Protein AF-A0A928U682-F1 (afdb_monomer)

Mean predicted aligned error: 16.65 Å

Radius of gyration: 29.76 Å; Cα contacts (8 Å, |Δi|>4): 84; chains: 1; bounding box: 73×65×75 Å

Nearest PDB structures (foldseek):
  8g5y-assembly1_LE  TM=1.666E-01  e=4.862E+00  Homo sapiens

Sequence (203 aa):
MINAIFWSTLATTTLLRQGYRPERTILFGLGHDEETGGTHGAKVMGELLKERGVRLAGIVDEGGGISDGLAAGVRGAVGLIGASEKGYLTVEFTVRGQPGHSSTPPPQTAIGILARALSRLESRPMSTRMRRLRPLYHGIGRAAQTVSTSSPSVMIFFASPHSSWIKVSGGWSTALTSASPWRAWPLWLRFMPNSCKCGAQKK

Secondary structure (DSSP, 8-state):
-HHHHHHHHHHHHHHHHTT---SS-------S-GGGTSTTTHHHHHHHHHHTT---S----PPPPEEES-STT--SEEE---S------------------TTS--SS-HHHHHHHHHHHHHTSPPPP-GGGTHHHHHHHHHHS------STT-------S--------S---------------------------------

Foldseek 3Di:
DVVVVVVVVVVVVVCVVVVHDDPDDDDDFDADQVVVPQVPGPVVVVVVCVVVVHDDPDDDDDFDDFDAPPAAQAHDTDTGGDPDDDDDDDDDDDFDDDDDDPVDDDPDDSVNVVVVVVVVDVVDDDDDDCVVVVVVCVVSVVRRDPPPCPDPDDDDDDDDPDDDDDDDDDDDDDDDDDDDDDDDDDDDDDDDDDDDDDDDDDD

Solvent-accessible surface area (backbone atoms only — not comparable to full-atom values): 14433 Å² total; per-residue (Å²): 108,76,65,53,57,52,52,53,53,50,51,50,54,51,41,50,75,72,66,58,75,75,96,61,92,82,83,89,86,88,54,89,35,58,99,80,70,15,73,81,21,55,48,47,53,52,52,51,37,52,77,70,67,59,81,76,98,74,83,85,73,82,63,49,62,74,37,65,67,79,47,86,54,35,82,59,78,41,72,41,78,63,90,72,80,85,86,82,84,90,82,88,88,86,71,86,60,84,89,75,55,85,92,63,67,66,100,72,46,38,66,58,53,52,52,52,54,52,53,54,50,67,77,52,70,81,83,85,74,60,76,82,48,46,64,57,55,54,49,48,64,68,53,21,50,80,77,76,70,88,59,94,84,76,86,85,81,83,84,71,98,83,72,88,85,80,89,76,89,80,83,94,77,84,80,90,75,89,80,86,88,84,90,84,89,88,84,91,87,88,83,88,84,86,87,85,82,91,83,87,81,88,131

Structure (mmCIF, N/CA/C/O backbone):
data_AF-A0A928U682-F1
#
_entry.id   AF-A0A928U682-F1
#
loop_
_atom_site.group_PDB
_atom_site.id
_atom_site.type_symbol
_atom_site.label_atom_id
_atom_site.label_alt_id
_atom_site.label_comp_id
_atom_site.label_asym_id
_atom_site.label_entity_id
_atom_site.label_seq_id
_atom_site.pdbx_PDB_ins_code
_atom_site.Cartn_x
_atom_site.Cartn_y
_atom_site.Cartn_z
_atom_site.occupancy
_atom_site.B_iso_or_equiv
_atom_site.auth_seq_id
_atom_site.auth_comp_id
_atom_site.auth_asym_id
_atom_site.auth_atom_id
_atom_site.pdbx_PDB_model_num
ATOM 1 N N . MET A 1 1 ? -11.781 6.420 2.069 1.00 55.69 1 MET A N 1
ATOM 2 C CA . MET A 1 1 ? -11.117 7.203 3.138 1.00 55.69 1 MET A CA 1
ATOM 3 C C . MET A 1 1 ? -11.976 8.020 4.098 1.00 55.69 1 MET A C 1
ATOM 5 O O . MET A 1 1 ? -12.085 7.614 5.250 1.00 55.69 1 MET A O 1
ATOM 9 N N . ILE A 1 2 ? -12.591 9.150 3.704 1.00 62.12 2 ILE A N 1
ATOM 10 C CA . ILE A 1 2 ? -13.261 10.078 4.659 1.00 62.12 2 ILE A CA 1
ATOM 11 C C . ILE A 1 2 ? -14.295 9.356 5.540 1.00 62.12 2 ILE A C 1
ATOM 13 O O . ILE A 1 2 ? -14.359 9.566 6.752 1.00 62.12 2 ILE A O 1
ATOM 17 N N . ASN A 1 3 ? -15.040 8.427 4.941 1.00 72.19 3 ASN A N 1
ATOM 18 C CA . ASN A 1 3 ? -16.036 7.633 5.652 1.00 72.19 3 ASN A CA 1
ATOM 19 C C . ASN A 1 3 ? -15.407 6.732 6.732 1.00 72.19 3 ASN A C 1
ATOM 21 O O . ASN A 1 3 ? -15.957 6.626 7.823 1.00 72.19 3 ASN A O 1
ATOM 25 N N . ALA A 1 4 ? -14.252 6.110 6.475 1.00 79.94 4 ALA A N 1
ATOM 26 C CA . ALA A 1 4 ? -13.613 5.193 7.423 1.00 79.94 4 ALA A CA 1
ATOM 27 C C . ALA A 1 4 ? -13.105 5.921 8.680 1.00 79.94 4 ALA A C 1
ATOM 29 O O . ALA A 1 4 ? -13.301 5.446 9.803 1.00 79.94 4 ALA A O 1
ATOM 30 N N . ILE A 1 5 ? -12.527 7.114 8.509 1.00 86.00 5 ILE A N 1
ATOM 31 C CA . ILE A 1 5 ? -12.082 7.966 9.622 1.00 86.00 5 ILE A CA 1
ATOM 32 C C . ILE A 1 5 ? -13.282 8.386 10.480 1.00 86.00 5 ILE A C 1
ATOM 34 O O . ILE A 1 5 ? -13.256 8.254 11.705 1.00 86.00 5 ILE A O 1
ATOM 38 N N . PHE A 1 6 ? -14.364 8.844 9.846 1.00 87.75 6 PHE A N 1
ATOM 39 C CA . PHE A 1 6 ? -15.569 9.254 10.563 1.00 87.75 6 PHE A CA 1
ATOM 40 C C . PHE A 1 6 ? -16.198 8.095 11.351 1.00 87.75 6 PHE A C 1
ATOM 42 O O . PHE A 1 6 ? -16.457 8.227 12.547 1.00 87.75 6 PHE A O 1
ATOM 49 N N . TRP A 1 7 ? -16.395 6.931 10.725 1.00 87.50 7 TRP A N 1
ATOM 50 C CA . TRP A 1 7 ? -17.033 5.789 11.388 1.00 87.50 7 TRP A CA 1
ATOM 51 C C . TRP A 1 7 ? -16.191 5.213 12.527 1.00 87.50 7 TRP A C 1
ATOM 53 O O . TRP A 1 7 ? -16.741 4.880 13.578 1.00 87.50 7 TRP A O 1
ATOM 63 N N . SER A 1 8 ? -14.870 5.124 12.360 1.00 89.06 8 SER A N 1
ATOM 64 C CA . SER A 1 8 ? -13.978 4.612 13.408 1.00 89.06 8 SER A CA 1
ATOM 65 C C . SER A 1 8 ? -13.928 5.539 14.627 1.00 89.06 8 SER A C 1
ATOM 67 O O . SER A 1 8 ? -14.089 5.078 15.758 1.00 89.06 8 SER A O 1
ATOM 69 N N . THR A 1 9 ? -13.807 6.852 14.417 1.00 91.00 9 THR A N 1
ATOM 70 C CA . THR A 1 9 ? -13.819 7.839 15.510 1.00 91.00 9 THR A CA 1
ATOM 71 C C . THR A 1 9 ? -15.178 7.918 16.210 1.00 91.00 9 THR A C 1
ATOM 73 O O . THR A 1 9 ? -15.233 7.987 17.444 1.00 91.00 9 THR A O 1
ATOM 76 N N . LEU A 1 10 ? -16.284 7.827 15.462 1.00 93.75 10 LEU A N 1
ATOM 77 C CA . LEU A 1 10 ? -17.636 7.758 16.020 1.00 93.75 10 LEU A CA 1
ATOM 78 C C . LEU A 1 10 ? -17.841 6.494 16.865 1.00 93.75 10 LEU A C 1
ATOM 80 O O . LEU A 1 10 ? -18.364 6.580 17.981 1.00 93.75 10 LEU A O 1
ATOM 84 N N . ALA A 1 11 ? -17.405 5.333 16.372 1.00 92.19 11 ALA A N 1
ATOM 85 C CA . ALA A 1 11 ? -17.491 4.070 17.099 1.00 92.19 11 ALA A CA 1
ATOM 86 C C . ALA A 1 11 ? -16.701 4.133 18.413 1.00 92.19 11 ALA A C 1
ATOM 88 O O . ALA A 1 11 ? -17.238 3.813 19.474 1.00 92.19 11 ALA A O 1
ATOM 89 N N . THR A 1 12 ? -15.461 4.626 18.377 1.00 93.25 12 THR A N 1
ATOM 90 C CA . THR A 1 12 ? -14.638 4.782 19.582 1.00 93.25 12 THR A CA 1
ATOM 91 C C . THR A 1 12 ? -15.256 5.752 20.577 1.00 93.25 12 THR A C 1
ATOM 93 O O . THR A 1 12 ? -15.356 5.423 21.756 1.00 93.25 12 THR A O 1
ATOM 96 N N . THR A 1 13 ? -15.741 6.907 20.123 1.00 94.75 13 THR A N 1
ATOM 97 C CA . THR A 1 13 ? -16.405 7.883 21.001 1.00 94.75 13 THR A CA 1
ATOM 98 C C . THR A 1 13 ? -17.647 7.285 21.662 1.00 94.75 13 THR A C 1
ATOM 100 O O . THR A 1 13 ? -17.891 7.504 22.848 1.00 94.75 13 THR A O 1
ATOM 103 N N . THR A 1 14 ? -18.416 6.490 20.918 1.00 97.06 14 THR A N 1
ATOM 104 C CA . THR A 1 14 ? -19.611 5.805 21.426 1.00 97.06 14 THR A CA 1
ATOM 105 C C . THR A 1 14 ? -19.252 4.777 22.497 1.00 97.06 14 THR A C 1
ATOM 107 O O . THR A 1 14 ? -19.839 4.795 23.577 1.00 97.06 14 THR A O 1
ATOM 110 N N . LEU A 1 15 ? -18.246 3.935 22.249 1.00 96.38 15 LEU A N 1
ATOM 111 C CA . LEU A 1 15 ? -17.773 2.937 23.213 1.00 96.38 15 LEU A CA 1
ATOM 112 C C . LEU A 1 15 ? -17.219 3.586 24.488 1.00 96.38 15 LEU A C 1
ATOM 114 O O . LEU A 1 15 ? -17.544 3.155 25.593 1.00 96.38 15 LEU A O 1
ATOM 118 N N . LEU A 1 16 ? -16.443 4.664 24.354 1.00 94.81 16 LEU A N 1
ATOM 119 C CA . LEU A 1 16 ? -15.924 5.409 25.504 1.00 94.81 16 LEU A CA 1
ATOM 120 C C . LEU A 1 16 ? -17.054 6.022 26.343 1.00 94.81 16 LEU A C 1
ATOM 122 O O . LEU A 1 16 ? -17.011 5.942 27.569 1.00 94.81 16 LEU A O 1
ATOM 126 N N . ARG A 1 17 ? -18.101 6.570 25.707 1.00 96.88 17 ARG A N 1
ATOM 127 C CA . ARG A 1 17 ? -19.301 7.072 26.406 1.00 96.88 17 ARG A CA 1
ATOM 128 C C . ARG A 1 17 ? -20.074 5.972 27.134 1.00 96.88 17 ARG A C 1
ATOM 130 O O . ARG A 1 17 ? -20.689 6.248 28.155 1.00 96.88 17 ARG A O 1
ATOM 137 N N . GLN A 1 18 ? -20.022 4.740 26.636 1.00 97.56 18 GLN A N 1
ATOM 138 C CA . GLN A 1 18 ? -20.609 3.562 27.283 1.00 97.56 18 GLN A CA 1
ATOM 139 C C . GLN A 1 18 ? -19.724 2.987 28.405 1.00 97.56 18 GLN A C 1
ATOM 141 O O . GLN A 1 18 ? -20.070 1.969 28.999 1.00 97.56 18 GLN A O 1
ATOM 146 N N . GLY A 1 19 ? -18.582 3.614 28.708 1.00 96.75 19 GLY A N 1
ATOM 147 C CA . GLY A 1 19 ? -17.658 3.158 29.747 1.00 96.75 19 GLY A CA 1
ATOM 148 C C . GLY A 1 19 ? -16.800 1.958 29.339 1.00 96.75 19 GLY A C 1
ATOM 149 O O . GLY A 1 19 ? -16.153 1.355 30.196 1.00 96.75 19 GLY A O 1
ATOM 150 N N . TYR A 1 20 ? -16.767 1.608 28.050 1.00 97.06 20 TYR A N 1
ATOM 151 C CA . TYR A 1 20 ? -15.935 0.518 27.554 1.00 97.06 20 TYR A CA 1
ATOM 152 C C . TYR A 1 20 ? -14.448 0.834 27.753 1.00 97.06 20 TYR A C 1
ATOM 154 O O . TYR A 1 20 ? -13.969 1.910 27.387 1.00 97.06 20 TYR A O 1
ATOM 162 N N . ARG A 1 21 ? -13.704 -0.129 28.305 1.00 95.94 21 ARG A N 1
ATOM 163 C CA . ARG A 1 21 ? -12.252 -0.043 28.489 1.00 95.94 21 ARG A CA 1
ATOM 164 C C . ARG A 1 21 ? -11.571 -1.117 27.646 1.00 95.94 21 ARG A C 1
ATOM 166 O O . ARG A 1 21 ? -11.714 -2.296 27.966 1.00 95.94 21 ARG A O 1
ATOM 173 N N . PRO A 1 22 ? -10.850 -0.745 26.576 1.00 93.00 22 PRO A N 1
ATOM 174 C CA . PRO A 1 22 ? -10.180 -1.725 25.741 1.00 93.00 22 PRO A CA 1
ATOM 175 C C . PRO A 1 22 ? -9.017 -2.369 26.503 1.00 93.00 22 PRO A C 1
ATOM 177 O O . PRO A 1 22 ? -8.244 -1.690 27.176 1.00 93.00 22 PRO A O 1
ATOM 180 N N . GLU A 1 23 ? -8.862 -3.684 26.354 1.00 94.62 23 GLU A N 1
ATOM 181 C CA . GLU A 1 23 ? -7.745 -4.436 26.949 1.00 94.62 23 GLU A CA 1
ATOM 182 C C . GLU A 1 23 ? -6.385 -4.070 26.336 1.00 94.62 23 GLU A C 1
ATOM 184 O O . GLU A 1 23 ? -5.337 -4.288 26.942 1.00 94.62 23 GLU A O 1
ATOM 189 N N . ARG A 1 24 ? -6.390 -3.548 25.105 1.00 92.56 24 ARG A N 1
ATOM 190 C CA . ARG A 1 24 ? -5.195 -3.143 24.359 1.00 92.56 24 ARG A CA 1
ATOM 191 C C . ARG A 1 24 ? -5.297 -1.682 23.961 1.00 92.56 24 ARG A C 1
ATOM 193 O O . ARG A 1 24 ? -6.380 -1.176 23.681 1.00 92.56 24 ARG A O 1
ATOM 200 N N . THR A 1 25 ? -4.149 -1.024 23.865 1.00 93.56 25 THR A N 1
ATOM 201 C CA . THR A 1 25 ? -4.061 0.325 23.308 1.00 93.56 25 THR A CA 1
ATOM 202 C C . THR A 1 25 ? -4.502 0.324 21.846 1.00 93.56 25 THR A C 1
ATOM 204 O O . THR A 1 25 ? -4.014 -0.474 21.045 1.00 93.56 25 THR A O 1
ATOM 207 N N . ILE A 1 26 ? -5.403 1.241 21.503 1.00 92.56 26 ILE A N 1
ATOM 208 C CA . ILE A 1 26 ? -5.826 1.506 20.127 1.00 92.56 26 ILE A CA 1
ATOM 209 C C . ILE A 1 26 ? -5.069 2.746 19.652 1.00 92.56 26 ILE A C 1
ATOM 211 O O . ILE A 1 26 ? -5.110 3.783 20.312 1.00 92.56 26 ILE A O 1
ATOM 215 N N . LEU A 1 27 ? -4.363 2.630 18.528 1.00 93.69 27 LEU A N 1
ATOM 216 C CA . LEU A 1 27 ? -3.647 3.737 17.899 1.00 93.69 27 LEU A CA 1
ATOM 217 C C . LEU A 1 27 ? -4.388 4.155 16.631 1.00 93.69 27 LEU A C 1
ATOM 219 O O . LEU A 1 27 ? -4.694 3.311 15.793 1.00 93.69 27 LEU A O 1
ATOM 223 N N . PHE A 1 28 ? -4.641 5.454 16.490 1.00 92.94 28 PHE A N 1
ATOM 224 C CA . PHE A 1 28 ? -5.186 6.042 15.269 1.00 92.94 28 PHE A CA 1
ATOM 225 C C . PHE A 1 28 ? -4.049 6.648 14.450 1.00 92.94 28 PHE A C 1
ATOM 227 O O . PHE A 1 28 ? -3.363 7.552 14.925 1.00 92.94 28 PHE A O 1
ATOM 234 N N . GLY A 1 29 ? -3.850 6.145 13.231 1.00 91.94 29 GLY A N 1
ATOM 235 C CA . GLY A 1 29 ? -2.947 6.731 12.243 1.00 91.94 29 GLY A CA 1
ATOM 236 C C . GLY A 1 29 ? -3.758 7.449 11.173 1.00 91.94 29 GLY A C 1
ATOM 237 O O . GLY A 1 29 ? -4.560 6.815 10.496 1.00 91.94 29 GLY A O 1
ATOM 238 N N . LEU A 1 30 ? -3.574 8.762 11.035 1.00 90.94 30 LEU A N 1
ATOM 239 C CA . LEU A 1 30 ? -4.305 9.590 10.075 1.00 90.94 30 LEU A CA 1
ATOM 240 C C . LEU A 1 30 ? -3.303 10.196 9.086 1.00 90.94 30 LEU A C 1
ATOM 242 O O . LEU A 1 30 ? -2.566 11.119 9.429 1.00 90.94 30 LEU A O 1
ATOM 246 N N . GLY A 1 31 ? -3.246 9.630 7.880 1.00 90.69 31 GLY A N 1
ATOM 247 C CA . GLY A 1 31 ? -2.430 10.133 6.773 1.00 90.69 31 GLY A CA 1
ATOM 248 C C . GLY A 1 31 ? -3.225 11.084 5.879 1.00 90.69 31 GLY A C 1
ATOM 249 O O . GLY A 1 31 ? -4.445 10.981 5.800 1.00 90.69 31 GLY A O 1
ATOM 250 N N . HIS A 1 32 ? -2.537 12.007 5.206 1.00 90.88 32 HIS A N 1
ATOM 251 C CA . HIS A 1 32 ? -3.167 12.992 4.315 1.00 90.88 32 HIS A CA 1
ATOM 252 C C . HIS A 1 32 ? -3.003 12.661 2.823 1.00 90.88 32 HIS A C 1
ATOM 254 O O . HIS A 1 32 ? -3.593 13.334 1.985 1.00 90.88 32 HIS A O 1
ATOM 260 N N . ASP A 1 33 ? -2.182 11.667 2.485 1.00 92.75 33 ASP A N 1
ATOM 261 C CA . ASP A 1 33 ? -1.661 11.449 1.135 1.00 92.75 33 ASP A CA 1
ATOM 262 C C . ASP A 1 33 ? -1.861 10.014 0.618 1.00 92.75 33 ASP A C 1
ATOM 264 O O . ASP A 1 33 ? -1.186 9.609 -0.330 1.00 92.75 33 ASP A O 1
ATOM 268 N N . GLU A 1 34 ? -2.775 9.240 1.215 1.00 88.75 34 GLU A N 1
ATOM 269 C CA . GLU A 1 34 ? -3.067 7.858 0.797 1.00 88.75 34 GLU A CA 1
ATOM 270 C C . GLU A 1 34 ? -3.472 7.794 -0.687 1.00 88.75 34 GLU A C 1
ATOM 272 O O . GLU A 1 34 ? -2.859 7.017 -1.419 1.00 88.75 34 GLU A O 1
ATOM 277 N N . GLU A 1 35 ? -4.318 8.721 -1.170 1.00 85.88 35 GLU A N 1
ATOM 278 C CA . GLU A 1 35 ? -4.757 8.767 -2.583 1.00 85.88 35 GLU A CA 1
ATOM 279 C C . GLU A 1 35 ? -3.587 9.000 -3.565 1.00 85.88 35 GLU A C 1
ATOM 281 O O . GLU A 1 35 ? -3.706 8.808 -4.775 1.00 85.88 35 GLU A O 1
ATOM 286 N N . THR A 1 36 ? -2.433 9.443 -3.052 1.00 87.75 36 THR A N 1
ATOM 287 C CA . THR A 1 36 ? -1.198 9.682 -3.817 1.00 87.75 36 THR A CA 1
ATOM 288 C C . THR A 1 36 ? -0.085 8.678 -3.496 1.00 87.75 36 THR A C 1
ATOM 290 O O . THR A 1 36 ? 1.041 8.819 -3.975 1.00 87.75 36 THR A O 1
ATOM 293 N N . GLY A 1 37 ? -0.390 7.644 -2.708 1.00 86.62 37 GLY A N 1
ATOM 294 C CA . GLY A 1 37 ? 0.504 6.531 -2.390 1.00 86.62 37 GLY A CA 1
ATOM 295 C C . GLY A 1 37 ? 1.060 6.506 -0.963 1.00 86.62 37 GLY A C 1
ATOM 296 O O . GLY A 1 37 ? 1.844 5.611 -0.651 1.00 86.62 37 GLY A O 1
ATOM 297 N N . GLY A 1 38 ? 0.693 7.450 -0.090 1.00 90.75 38 GLY A N 1
ATOM 298 C CA . GLY A 1 38 ? 0.977 7.372 1.350 1.00 90.75 38 GLY A CA 1
ATOM 299 C C . GLY A 1 38 ? 2.452 7.532 1.747 1.00 90.75 38 GLY A C 1
ATOM 300 O O . GLY A 1 38 ? 2.872 7.007 2.785 1.00 90.75 38 GLY A O 1
ATOM 301 N N . THR A 1 39 ? 3.263 8.201 0.922 1.00 94.00 39 THR A N 1
ATOM 302 C CA . THR A 1 39 ? 4.718 8.337 1.119 1.00 94.00 39 THR A CA 1
ATOM 303 C C . THR A 1 39 ? 5.101 9.254 2.282 1.00 94.00 39 THR A C 1
ATOM 305 O O . THR A 1 39 ? 6.129 9.016 2.916 1.00 94.00 39 THR A O 1
ATOM 308 N N . HIS A 1 40 ? 4.277 10.249 2.596 1.00 94.31 40 HIS A N 1
ATOM 309 C CA . HIS A 1 40 ? 4.461 11.219 3.676 1.00 94.31 40 HIS A CA 1
ATOM 310 C C . HIS A 1 40 ? 3.540 10.954 4.876 1.00 94.31 40 HIS A C 1
ATOM 312 O O . HIS A 1 40 ? 3.807 11.443 5.971 1.00 94.31 40 HIS A O 1
ATOM 318 N N . GLY A 1 41 ? 2.468 10.181 4.698 1.00 93.69 41 GLY A N 1
ATOM 319 C CA . GLY A 1 41 ? 1.563 9.747 5.759 1.00 93.69 41 GLY A CA 1
ATOM 320 C C . GLY A 1 41 ? 1.917 8.359 6.284 1.00 93.69 41 GLY A C 1
ATOM 321 O O . GLY A 1 41 ? 2.699 8.213 7.226 1.00 93.69 41 GLY A O 1
ATOM 322 N N . ALA A 1 42 ? 1.312 7.325 5.694 1.00 92.69 42 ALA A N 1
ATOM 323 C CA . ALA A 1 42 ? 1.388 5.944 6.179 1.00 92.69 42 ALA A CA 1
ATOM 324 C C . ALA A 1 42 ? 2.828 5.426 6.321 1.00 92.69 42 ALA A C 1
ATOM 326 O O . ALA A 1 42 ? 3.166 4.807 7.334 1.00 92.69 42 ALA A O 1
ATOM 327 N N . LYS A 1 43 ? 3.698 5.725 5.349 1.00 94.81 43 LYS A N 1
ATOM 328 C CA . LYS A 1 43 ? 5.106 5.313 5.376 1.00 94.81 43 LYS A CA 1
ATOM 329 C C . LYS A 1 43 ? 5.858 5.905 6.571 1.00 94.81 43 LYS A C 1
ATOM 331 O O . LYS A 1 43 ? 6.474 5.154 7.325 1.00 94.81 43 LYS A O 1
ATOM 336 N N . VAL A 1 44 ? 5.758 7.220 6.773 1.00 96.56 44 VAL A N 1
ATOM 337 C CA . VAL A 1 44 ? 6.433 7.933 7.872 1.00 96.56 44 VAL A CA 1
ATOM 338 C C . VAL A 1 44 ? 5.927 7.441 9.229 1.00 96.56 44 VAL A C 1
ATOM 340 O O . VAL A 1 44 ? 6.714 7.213 10.145 1.00 96.56 44 VAL A O 1
ATOM 343 N N . MET A 1 45 ? 4.618 7.196 9.360 1.00 95.69 45 MET A N 1
ATOM 344 C CA . MET A 1 45 ? 4.048 6.605 10.575 1.00 95.69 45 MET A CA 1
ATOM 345 C C . MET A 1 45 ? 4.611 5.204 10.851 1.00 95.69 45 MET A C 1
ATOM 347 O O . MET A 1 45 ? 4.963 4.897 11.990 1.00 95.69 45 MET A O 1
ATOM 351 N N . GLY A 1 46 ? 4.733 4.361 9.823 1.00 95.25 46 GLY A N 1
ATOM 352 C CA . GLY A 1 46 ? 5.331 3.032 9.946 1.00 95.25 46 GLY A CA 1
ATOM 353 C C . GLY A 1 46 ? 6.801 3.075 10.376 1.00 95.25 46 GLY A C 1
ATOM 354 O O . GLY A 1 46 ? 7.206 2.312 11.256 1.00 95.25 46 GLY A O 1
ATOM 355 N N . GLU A 1 47 ? 7.585 3.987 9.800 1.00 96.94 47 GLU A N 1
ATOM 356 C CA . GLU A 1 47 ? 8.986 4.226 10.171 1.00 96.94 47 GLU A CA 1
ATOM 357 C C . GLU A 1 47 ? 9.100 4.677 11.633 1.00 96.94 47 GLU A C 1
ATOM 359 O O . GLU A 1 47 ? 9.825 4.054 12.410 1.00 96.94 47 GLU A O 1
ATOM 364 N N . LEU A 1 48 ? 8.287 5.647 12.053 1.00 96.75 48 LEU A N 1
ATOM 365 C CA . LEU A 1 48 ? 8.254 6.138 13.431 1.00 96.75 48 LEU A CA 1
ATOM 366 C C . LEU A 1 48 ? 7.881 5.046 14.445 1.00 96.75 48 LEU A C 1
ATOM 368 O O . LEU A 1 48 ? 8.491 4.936 15.510 1.00 96.75 48 LEU A O 1
ATOM 372 N N . LEU A 1 49 ? 6.866 4.228 14.148 1.00 96.62 49 LEU A N 1
ATOM 373 C CA . LEU A 1 49 ? 6.465 3.123 15.025 1.00 96.62 49 LEU A CA 1
ATOM 374 C C . LEU A 1 49 ? 7.578 2.079 15.150 1.00 96.62 49 LEU A C 1
ATOM 376 O O . LEU A 1 49 ? 7.807 1.555 16.243 1.00 96.62 49 LEU A O 1
ATOM 380 N N . LYS A 1 50 ? 8.296 1.815 14.054 1.00 96.62 50 LYS A N 1
ATOM 381 C CA . LYS A 1 50 ? 9.451 0.917 14.035 1.00 96.62 50 LYS A CA 1
ATOM 382 C C . LYS A 1 50 ? 10.607 1.468 14.868 1.00 96.62 50 LYS A C 1
ATOM 384 O O . LYS A 1 50 ? 11.160 0.723 15.672 1.00 96.62 50 LYS A O 1
ATOM 389 N N . GLU A 1 51 ? 10.944 2.745 14.715 1.00 98.00 51 GLU A N 1
ATOM 390 C CA . GLU A 1 51 ? 11.981 3.425 15.507 1.00 98.00 51 GLU A CA 1
ATOM 391 C C . GLU A 1 51 ? 11.673 3.386 17.004 1.00 98.00 51 GLU A C 1
ATOM 393 O O . GLU A 1 51 ? 12.553 3.127 17.821 1.00 98.00 51 GLU A O 1
ATOM 398 N N . ARG A 1 52 ? 10.401 3.562 17.370 1.00 97.31 52 ARG A N 1
ATOM 399 C CA . ARG A 1 52 ? 9.928 3.483 18.760 1.00 97.31 52 ARG A CA 1
ATOM 400 C C . ARG A 1 52 ? 9.809 2.052 19.295 1.00 97.31 52 ARG A C 1
ATOM 402 O O . ARG A 1 52 ? 9.419 1.873 20.446 1.00 97.31 52 ARG A O 1
ATOM 409 N N . GLY A 1 53 ? 10.088 1.032 18.482 1.00 96.88 53 GLY A N 1
ATOM 410 C CA . GLY A 1 53 ? 9.957 -0.373 18.873 1.00 96.88 53 GLY A CA 1
ATOM 411 C C . GLY A 1 53 ? 8.517 -0.810 19.165 1.00 96.88 53 GLY A C 1
ATOM 412 O O . GLY A 1 53 ? 8.303 -1.796 19.874 1.00 96.88 53 GLY A O 1
ATOM 413 N N . VAL A 1 54 ? 7.516 -0.095 18.641 1.00 96.44 54 VAL A N 1
ATOM 414 C CA . VAL A 1 54 ? 6.101 -0.416 18.854 1.00 96.44 54 VAL A CA 1
ATOM 415 C C . VAL A 1 54 ? 5.733 -1.651 18.036 1.00 96.44 54 VAL A C 1
ATOM 417 O O . VAL A 1 54 ? 5.925 -1.692 16.821 1.00 96.44 54 VAL A O 1
ATOM 420 N N . ARG A 1 55 ? 5.159 -2.664 18.692 1.00 94.81 55 ARG A N 1
ATOM 421 C CA . ARG A 1 55 ? 4.628 -3.859 18.021 1.00 94.81 55 ARG A CA 1
ATOM 422 C C . ARG A 1 55 ? 3.110 -3.828 17.990 1.00 94.81 55 ARG A C 1
ATOM 424 O O . ARG A 1 55 ? 2.464 -3.901 19.032 1.00 94.81 55 ARG A O 1
ATOM 431 N N . LEU A 1 56 ? 2.554 -3.757 16.786 1.00 93.88 56 LEU A N 1
ATOM 432 C CA . LEU A 1 56 ? 1.114 -3.816 16.562 1.00 93.88 56 LEU A CA 1
ATOM 433 C C . LEU A 1 56 ? 0.643 -5.273 16.508 1.00 93.88 56 LEU A C 1
ATOM 435 O O . LEU A 1 56 ? 1.297 -6.121 15.905 1.00 93.88 56 LEU A O 1
ATOM 439 N N . ALA A 1 57 ? -0.512 -5.555 17.114 1.00 94.12 57 ALA A N 1
ATOM 440 C CA . ALA A 1 57 ? -1.173 -6.858 16.989 1.00 94.12 57 ALA A CA 1
ATOM 441 C C . ALA A 1 57 ? -1.846 -7.041 15.616 1.00 94.12 57 ALA A C 1
ATOM 443 O O . ALA A 1 57 ? -2.039 -8.164 15.159 1.00 94.12 57 ALA A O 1
ATOM 444 N N . GLY A 1 58 ? -2.198 -5.934 14.966 1.00 91.06 58 GLY A N 1
ATOM 445 C CA . GLY A 1 58 ? -2.822 -5.893 13.654 1.00 91.06 58 GLY A CA 1
ATOM 446 C C . GLY A 1 58 ? -3.068 -4.452 13.223 1.00 91.06 58 GLY A C 1
ATOM 447 O O . GLY A 1 58 ? -2.895 -3.524 14.014 1.00 91.06 58 GLY A O 1
ATOM 448 N N . ILE A 1 59 ? -3.471 -4.294 11.967 1.00 90.56 59 ILE A N 1
ATOM 449 C CA . ILE A 1 59 ? -3.930 -3.033 11.393 1.00 90.56 59 ILE A CA 1
ATOM 450 C C . ILE A 1 59 ? -5.349 -3.243 10.874 1.00 90.56 59 ILE A C 1
ATOM 452 O O . ILE A 1 59 ? -5.661 -4.299 10.319 1.00 90.56 59 ILE A O 1
ATOM 456 N N . VAL A 1 60 ? -6.204 -2.257 11.108 1.00 89.00 60 VAL A N 1
ATOM 457 C CA . VAL A 1 60 ? -7.517 -2.161 10.480 1.00 89.00 60 VAL A CA 1
ATOM 458 C C . VAL A 1 60 ? -7.456 -0.907 9.637 1.00 89.00 60 VAL A C 1
ATOM 460 O O . VAL A 1 60 ? -7.287 0.182 10.181 1.00 89.00 60 VAL A O 1
ATOM 463 N N . ASP A 1 61 ? -7.521 -1.102 8.331 1.00 85.75 61 ASP A N 1
ATOM 464 C CA . ASP A 1 61 ? -7.529 -0.026 7.351 1.00 85.75 61 ASP A CA 1
ATOM 465 C C . ASP A 1 61 ? -8.902 0.023 6.668 1.00 85.75 61 ASP A C 1
ATOM 467 O O . ASP A 1 61 ? -9.885 -0.521 7.190 1.00 85.75 61 ASP A O 1
ATOM 471 N N . GLU A 1 62 ? -8.990 0.671 5.514 1.00 76.75 62 GLU A N 1
ATOM 472 C CA . GLU A 1 62 ? -10.202 0.719 4.718 1.00 76.75 62 GLU A CA 1
ATOM 473 C C . GLU A 1 62 ? -10.802 -0.675 4.484 1.00 76.75 62 GLU A C 1
ATOM 475 O O . GLU A 1 62 ? -10.151 -1.646 4.094 1.00 76.75 62 GLU A O 1
ATOM 480 N N . GLY A 1 63 ? -12.102 -0.765 4.752 1.00 72.19 63 GLY A N 1
ATOM 481 C CA . GLY A 1 63 ? -12.919 -1.907 4.380 1.00 72.19 63 GLY A CA 1
ATOM 482 C C . GLY A 1 63 ? -13.602 -1.671 3.039 1.00 72.19 63 GLY A C 1
ATOM 483 O O . GLY A 1 63 ? -13.639 -0.561 2.511 1.00 72.19 63 GLY A O 1
ATOM 484 N N . GLY A 1 64 ? -14.224 -2.720 2.512 1.00 73.50 64 GLY A N 1
ATOM 485 C CA . GLY A 1 64 ? -15.224 -2.526 1.478 1.00 73.50 64 GLY A CA 1
ATOM 486 C C . GLY A 1 64 ? -16.526 -1.983 2.074 1.00 73.50 64 GLY A C 1
ATOM 487 O O . GLY A 1 64 ? -16.764 -2.024 3.283 1.00 73.50 64 GLY A O 1
ATOM 488 N N . GLY A 1 65 ? -17.383 -1.456 1.204 1.00 79.75 65 GLY A N 1
ATOM 489 C CA . GLY A 1 65 ? -18.693 -0.957 1.604 1.00 79.75 65 GLY A CA 1
ATOM 490 C C . GLY A 1 65 ? -19.650 -2.068 2.037 1.00 79.75 65 GLY A C 1
ATOM 491 O O . GLY A 1 65 ? -19.453 -3.254 1.755 1.00 79.75 65 GLY A O 1
ATOM 492 N N . ILE A 1 66 ? -20.726 -1.647 2.698 1.00 84.50 66 ILE A N 1
ATOM 493 C CA . ILE A 1 66 ? -21.934 -2.456 2.828 1.00 84.50 66 ILE A CA 1
ATOM 494 C C . ILE A 1 66 ? -22.796 -2.154 1.605 1.00 84.50 66 ILE A C 1
ATOM 496 O O . ILE A 1 66 ? -23.079 -0.992 1.312 1.00 84.50 66 ILE A O 1
ATOM 500 N N . SER A 1 67 ? -23.185 -3.180 0.860 1.00 80.06 67 SER A N 1
ATOM 501 C CA . SER A 1 67 ? -23.994 -3.026 -0.348 1.00 80.06 67 SER A CA 1
ATOM 502 C C . SER A 1 67 ? -25.030 -4.133 -0.444 1.00 80.06 67 SER A C 1
ATOM 504 O O . SER A 1 67 ? -24.731 -5.296 -0.175 1.00 80.06 67 SER A O 1
ATOM 506 N N . ASP A 1 68 ? -26.250 -3.770 -0.827 1.00 81.62 68 ASP A N 1
ATOM 507 C CA . ASP A 1 68 ? -27.295 -4.741 -1.144 1.00 81.62 68 ASP A CA 1
ATOM 508 C C . ASP A 1 68 ? -27.133 -5.227 -2.594 1.00 81.62 68 ASP A C 1
ATOM 510 O O . ASP A 1 68 ? -26.675 -4.482 -3.461 1.00 81.62 68 ASP A O 1
ATOM 514 N N . GLY A 1 69 ? -27.456 -6.491 -2.856 1.00 71.00 69 GLY A N 1
ATOM 515 C CA . GLY A 1 69 ? -27.424 -7.071 -4.205 1.00 71.00 69 GLY A CA 1
ATOM 516 C C . GLY A 1 69 ? -26.035 -7.263 -4.834 1.00 71.00 69 GLY A C 1
ATOM 517 O O . GLY A 1 69 ? -25.945 -7.593 -6.013 1.00 71.00 69 GLY A O 1
ATOM 518 N N . LEU A 1 70 ? -24.946 -7.098 -4.077 1.00 69.50 70 LEU A N 1
ATOM 519 C CA . LEU A 1 70 ? -23.579 -7.209 -4.604 1.00 69.50 70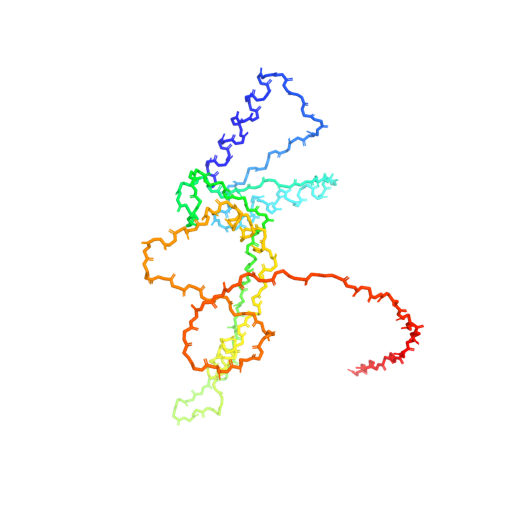 LEU A CA 1
ATOM 520 C C . LEU A 1 70 ? -23.218 -8.632 -5.080 1.00 69.50 70 LEU A C 1
ATOM 522 O O . LEU A 1 70 ? -22.378 -8.810 -5.960 1.00 69.50 70 LEU A O 1
ATOM 526 N N . ALA A 1 71 ? -23.842 -9.656 -4.494 1.00 71.12 71 ALA A N 1
ATOM 527 C CA . ALA A 1 71 ? -23.599 -11.052 -4.828 1.00 71.12 71 ALA A CA 1
ATOM 528 C C . ALA A 1 71 ? -24.898 -11.727 -5.277 1.00 71.12 71 ALA A C 1
ATOM 530 O O . ALA A 1 71 ? -25.865 -11.807 -4.519 1.00 71.12 71 ALA A O 1
ATOM 531 N N . ALA A 1 72 ? -24.904 -12.242 -6.509 1.00 70.31 72 ALA A N 1
ATOM 532 C CA . ALA A 1 72 ? -26.051 -12.948 -7.067 1.00 70.31 72 ALA A CA 1
ATOM 533 C C . ALA A 1 72 ? -26.494 -14.097 -6.143 1.00 70.31 72 ALA A C 1
ATOM 535 O O . ALA A 1 72 ? -25.688 -14.939 -5.746 1.00 70.31 72 ALA A O 1
ATOM 536 N N . GLY A 1 73 ? -27.782 -14.115 -5.797 1.00 75.31 73 GLY A N 1
ATOM 537 C CA . GLY A 1 73 ? -28.379 -15.118 -4.912 1.00 75.31 73 GLY A CA 1
ATOM 538 C C . GLY A 1 73 ? -28.252 -14.829 -3.412 1.00 75.31 73 GLY A C 1
ATOM 539 O O . GLY A 1 73 ? -28.893 -15.523 -2.623 1.00 75.31 73 GLY A O 1
ATOM 540 N N . VAL A 1 74 ? -27.482 -13.818 -2.992 1.00 81.88 74 VAL A N 1
ATOM 541 C CA . VAL A 1 74 ? -27.422 -13.377 -1.589 1.00 81.88 74 VAL A CA 1
ATOM 542 C C . VAL A 1 74 ? -28.511 -12.333 -1.352 1.00 81.88 74 VAL A C 1
ATOM 544 O O . VAL A 1 74 ? -28.571 -11.327 -2.054 1.00 81.88 74 VAL A O 1
ATOM 547 N N . ARG A 1 75 ? -29.392 -12.576 -0.375 1.00 80.25 75 ARG A N 1
ATOM 548 C CA . ARG A 1 75 ? -30.440 -11.619 0.012 1.00 80.25 75 ARG A CA 1
ATOM 549 C C . ARG A 1 75 ? -29.940 -10.707 1.129 1.00 80.25 75 ARG A C 1
ATOM 551 O O . ARG A 1 75 ? -29.456 -11.210 2.142 1.00 80.25 75 ARG A O 1
ATOM 558 N N . GLY A 1 76 ? -30.159 -9.404 0.977 1.00 83.38 76 GLY A N 1
ATOM 559 C CA . GLY A 1 76 ? -29.861 -8.393 1.985 1.00 83.38 76 GLY A CA 1
ATOM 560 C C . GLY A 1 76 ? -28.437 -7.843 1.913 1.00 83.38 76 GLY A C 1
ATOM 561 O O . GLY A 1 76 ? -27.643 -8.183 1.037 1.00 83.38 76 GLY A O 1
ATOM 562 N N . ALA A 1 77 ? -28.125 -6.975 2.876 1.00 83.75 77 ALA A N 1
ATOM 563 C CA . ALA A 1 77 ? -26.880 -6.223 2.912 1.00 83.75 77 ALA A CA 1
ATOM 564 C C . ALA A 1 77 ? -25.640 -7.124 3.052 1.00 83.75 77 ALA A C 1
ATOM 566 O O . ALA A 1 77 ? -25.526 -7.921 3.986 1.00 83.75 77 ALA A O 1
ATOM 567 N N . VAL A 1 78 ? -24.673 -6.941 2.153 1.00 84.06 78 VAL A N 1
ATOM 568 C CA . VAL A 1 78 ? -23.383 -7.637 2.150 1.00 84.06 78 VAL A CA 1
ATOM 569 C C . VAL A 1 78 ? -22.283 -6.658 2.536 1.00 84.06 78 VAL A C 1
ATOM 571 O O . VAL A 1 78 ? -22.079 -5.653 1.863 1.00 84.06 78 VAL A O 1
ATOM 574 N N . GLY A 1 79 ? -21.552 -6.966 3.609 1.00 86.06 79 GLY A N 1
ATOM 575 C CA . GLY A 1 79 ? -20.338 -6.244 3.989 1.00 86.06 79 GLY A CA 1
ATOM 576 C C . GLY A 1 79 ? -19.103 -6.861 3.338 1.00 86.06 79 GLY A C 1
ATOM 577 O O . GLY A 1 79 ? -18.802 -8.036 3.559 1.00 86.06 79 GLY A O 1
ATOM 578 N N . LEU A 1 80 ? -18.371 -6.078 2.550 1.00 81.50 80 LEU A N 1
ATOM 579 C CA . LEU A 1 80 ? -17.101 -6.506 1.972 1.00 81.50 80 LEU A CA 1
ATOM 580 C C . LEU A 1 80 ? -15.953 -6.292 2.963 1.00 81.50 80 LEU A C 1
ATOM 582 O O . LEU A 1 80 ? -15.587 -5.164 3.281 1.00 81.50 80 LEU A O 1
ATOM 586 N N . ILE A 1 81 ? -15.330 -7.382 3.405 1.00 84.75 81 ILE A N 1
ATOM 587 C CA . ILE A 1 81 ? -14.165 -7.324 4.294 1.00 84.75 81 ILE A CA 1
ATOM 588 C C . ILE A 1 81 ? -12.897 -7.574 3.476 1.00 84.75 81 ILE A C 1
ATOM 590 O O . ILE A 1 81 ? -12.656 -8.688 2.999 1.00 84.75 81 ILE A O 1
ATOM 594 N N . GLY A 1 82 ? -12.077 -6.533 3.321 1.00 83.44 82 GLY A N 1
ATOM 595 C CA . GLY A 1 82 ? -10.761 -6.621 2.698 1.00 83.44 82 GLY A CA 1
ATOM 596 C C . GLY A 1 82 ? -9.767 -7.317 3.626 1.00 83.44 82 GLY A C 1
ATOM 597 O O . GLY A 1 82 ? -9.300 -6.735 4.593 1.00 83.44 82 GLY A O 1
ATOM 598 N N . ALA A 1 83 ? -9.439 -8.580 3.349 1.00 83.44 83 ALA A N 1
ATOM 599 C CA . ALA A 1 83 ? -8.426 -9.319 4.119 1.00 83.44 83 ALA A CA 1
ATOM 600 C C . ALA A 1 83 ? -6.999 -9.154 3.562 1.00 83.44 83 ALA A C 1
ATOM 602 O O . ALA A 1 83 ? -6.023 -9.587 4.176 1.00 83.44 83 ALA A O 1
ATOM 603 N N . SER A 1 84 ? -6.882 -8.622 2.347 1.00 80.06 84 SER A N 1
ATOM 604 C CA . SER A 1 84 ? -5.616 -8.372 1.667 1.00 80.06 84 SER A CA 1
ATOM 605 C C . SER A 1 84 ? -5.833 -7.452 0.480 1.00 80.06 84 SER A C 1
ATOM 607 O O . SER A 1 84 ? -6.834 -7.598 -0.221 1.00 80.06 84 SER A O 1
ATOM 609 N N . GLU A 1 85 ? -4.838 -6.634 0.180 1.00 78.44 85 GLU A N 1
ATOM 610 C CA . GLU A 1 85 ? -4.824 -5.789 -1.007 1.00 78.44 85 GLU A CA 1
ATOM 611 C C . GLU A 1 85 ? -4.040 -6.413 -2.160 1.00 78.44 85 GLU A C 1
ATOM 613 O O . GLU A 1 85 ? -3.193 -7.303 -1.991 1.00 78.44 85 GLU A O 1
ATOM 618 N N . LYS A 1 86 ? -4.339 -5.939 -3.370 1.00 81.31 86 LYS A N 1
ATOM 619 C CA . LYS A 1 86 ? -3.587 -6.300 -4.566 1.00 81.31 86 LYS A CA 1
ATOM 620 C C . LYS A 1 86 ? -2.294 -5.488 -4.590 1.00 81.31 86 LYS A C 1
ATOM 622 O O . LYS A 1 86 ? -2.321 -4.287 -4.816 1.00 81.31 86 LYS A O 1
ATOM 627 N N . GLY A 1 87 ? -1.160 -6.168 -4.442 1.00 81.06 87 GLY A N 1
ATOM 628 C CA . GLY A 1 87 ? 0.136 -5.550 -4.712 1.00 81.06 87 GLY A CA 1
ATOM 629 C C . GLY A 1 87 ? 0.257 -5.150 -6.185 1.00 81.06 87 GLY A C 1
ATOM 630 O O . GLY A 1 87 ? -0.169 -5.895 -7.074 1.00 81.06 87 GLY A O 1
ATOM 631 N N . TYR A 1 88 ? 0.859 -3.993 -6.438 1.00 83.75 88 TYR A N 1
ATOM 632 C CA . TYR A 1 88 ? 1.227 -3.540 -7.774 1.00 83.75 88 TYR A CA 1
ATOM 633 C C . TYR A 1 88 ? 2.731 -3.266 -7.841 1.00 83.75 88 TYR A C 1
ATOM 635 O O . TYR A 1 88 ? 3.397 -3.089 -6.823 1.00 83.75 88 TYR A O 1
ATOM 643 N N . LEU A 1 89 ? 3.268 -3.286 -9.057 1.00 86.69 89 LEU A N 1
ATOM 644 C CA . LEU A 1 89 ? 4.656 -2.958 -9.341 1.00 86.69 89 LEU A CA 1
ATOM 645 C C . LEU A 1 89 ? 4.689 -2.161 -10.638 1.00 86.69 89 LEU A C 1
ATOM 647 O O . LEU A 1 89 ? 4.195 -2.633 -11.662 1.00 86.69 89 LEU A O 1
ATOM 651 N N . THR A 1 90 ? 5.307 -0.989 -10.587 1.00 89.19 90 THR A N 1
ATOM 652 C CA . THR A 1 90 ? 5.614 -0.188 -11.771 1.00 89.19 90 THR A CA 1
ATOM 653 C C . THR A 1 90 ? 7.066 -0.439 -12.154 1.00 89.19 90 THR A C 1
ATOM 655 O O . THR A 1 90 ? 7.953 -0.360 -11.306 1.00 89.19 90 THR A O 1
ATOM 658 N N . VAL A 1 91 ? 7.311 -0.773 -13.422 1.00 90.62 91 VAL A N 1
ATOM 659 C CA . VAL A 1 91 ? 8.655 -1.019 -13.962 1.00 90.62 91 VAL A CA 1
ATOM 660 C C . VAL A 1 91 ? 8.886 -0.077 -15.133 1.00 90.62 91 VAL A C 1
ATOM 662 O O . VAL A 1 91 ? 8.061 -0.008 -16.041 1.00 90.62 91 VAL A O 1
ATOM 665 N N . GLU A 1 92 ? 10.017 0.620 -15.122 1.00 94.44 92 GLU A N 1
ATOM 666 C CA . GLU A 1 92 ? 10.455 1.466 -16.228 1.00 94.44 92 GLU A CA 1
ATOM 667 C C . GLU A 1 92 ? 11.455 0.706 -17.108 1.00 94.44 92 GLU A C 1
ATOM 669 O O . GLU A 1 92 ? 12.436 0.144 -16.615 1.00 94.44 92 GLU A O 1
ATOM 674 N N . PHE A 1 93 ? 11.210 0.682 -18.420 1.00 93.25 93 PHE A N 1
ATOM 675 C CA . PHE A 1 93 ? 12.109 0.068 -19.394 1.00 93.25 93 PHE A CA 1
ATOM 676 C C . PHE A 1 93 ? 12.805 1.144 -20.219 1.00 93.25 93 PHE A C 1
ATOM 678 O O . PHE A 1 93 ? 12.166 1.840 -21.003 1.00 93.25 93 PHE A O 1
ATOM 685 N N . THR A 1 94 ? 14.130 1.204 -20.111 1.00 94.75 94 THR A N 1
ATOM 686 C CA . THR A 1 94 ? 14.958 2.121 -20.895 1.00 94.75 94 THR A CA 1
ATOM 687 C C . THR A 1 94 ? 15.927 1.331 -21.765 1.00 94.75 94 THR A C 1
ATOM 689 O O . THR A 1 94 ? 16.731 0.544 -21.266 1.00 94.75 94 THR A O 1
ATOM 692 N N . VAL A 1 95 ? 15.866 1.552 -23.081 1.00 94.75 95 VAL A N 1
ATOM 693 C CA . VAL A 1 95 ? 16.783 0.956 -24.063 1.00 94.75 95 VAL A CA 1
ATOM 694 C C . VAL A 1 95 ? 17.566 2.069 -24.741 1.00 94.75 95 VAL A C 1
ATOM 696 O O . VAL A 1 95 ? 16.985 2.989 -25.311 1.00 94.75 95 VAL A O 1
ATOM 699 N N . ARG A 1 96 ? 18.896 1.972 -24.711 1.00 91.75 96 ARG A N 1
ATOM 700 C CA . ARG A 1 96 ? 19.791 2.892 -25.419 1.00 91.75 96 ARG A CA 1
ATOM 701 C C . ARG A 1 96 ? 20.264 2.231 -26.710 1.00 91.75 96 ARG A C 1
ATOM 703 O O . ARG A 1 96 ? 20.716 1.090 -26.682 1.00 91.75 96 ARG A O 1
ATOM 710 N N . GLY A 1 97 ? 20.145 2.940 -27.827 1.00 87.81 97 GLY A N 1
ATOM 711 C CA . GLY A 1 97 ? 20.631 2.503 -29.137 1.00 87.81 97 GLY A CA 1
ATOM 712 C C . GLY A 1 97 ? 21.547 3.550 -29.757 1.00 87.81 97 GLY A C 1
ATOM 713 O O . GLY A 1 97 ? 21.539 4.705 -29.334 1.00 87.81 97 GLY A O 1
ATOM 714 N N . GLN A 1 98 ? 22.334 3.148 -30.753 1.00 85.06 98 GLN A N 1
ATOM 715 C CA . GLN A 1 98 ? 23.139 4.094 -31.521 1.00 85.06 98 GLN A CA 1
ATOM 716 C C . GLN A 1 98 ? 22.265 4.838 -32.547 1.00 85.06 98 GLN A C 1
ATOM 718 O O . GLN A 1 98 ? 21.422 4.202 -33.188 1.00 85.06 98 GLN A O 1
ATOM 723 N N . PRO A 1 99 ? 22.444 6.160 -32.714 1.00 79.44 99 PRO A N 1
ATOM 724 C CA . PRO A 1 99 ? 21.804 6.908 -33.790 1.00 79.44 99 PRO A CA 1
ATOM 725 C C . PRO A 1 99 ? 22.367 6.471 -35.151 1.00 79.44 99 PRO A C 1
ATOM 727 O O . PRO A 1 99 ? 23.542 6.132 -35.267 1.00 79.44 99 PRO A O 1
ATOM 730 N N . GLY A 1 100 ? 21.528 6.476 -36.186 1.00 80.88 100 GLY A N 1
ATOM 731 C CA . GLY A 1 100 ? 21.904 6.058 -37.537 1.00 80.88 100 GLY A CA 1
ATOM 732 C C . GLY A 1 100 ? 20.995 6.675 -38.596 1.00 80.88 100 GLY A C 1
ATOM 733 O O . GLY A 1 100 ? 19.944 7.227 -38.274 1.00 80.88 100 GLY A O 1
ATOM 734 N N . HIS A 1 101 ? 21.409 6.594 -39.860 1.00 84.19 101 HIS A N 1
ATOM 735 C CA . HIS A 1 101 ? 20.635 7.126 -40.979 1.00 84.19 101 HIS A CA 1
ATOM 736 C C . HIS A 1 101 ? 19.453 6.198 -41.297 1.00 84.19 101 HIS A C 1
ATOM 738 O O . HIS A 1 101 ? 19.643 4.996 -41.482 1.00 84.19 101 HIS A O 1
ATOM 744 N N . SER A 1 102 ? 18.233 6.735 -41.400 1.00 81.94 102 SER A N 1
ATOM 745 C CA . SER A 1 102 ? 17.015 5.925 -41.594 1.00 81.94 102 SER A CA 1
ATOM 746 C C . SER A 1 102 ? 17.014 5.101 -42.888 1.00 81.94 102 SER A C 1
ATOM 748 O O . SER A 1 102 ? 16.318 4.093 -42.962 1.00 81.94 102 SER A O 1
ATOM 750 N N . SER A 1 103 ? 17.801 5.497 -43.895 1.00 86.12 103 SER A N 1
ATOM 751 C CA . SER A 1 103 ? 17.964 4.740 -45.148 1.00 86.12 103 SER A CA 1
ATOM 752 C C . SER A 1 103 ? 18.934 3.554 -45.048 1.00 86.12 103 SER A C 1
ATOM 754 O O . SER A 1 103 ? 18.960 2.723 -45.951 1.00 86.12 103 SER A O 1
ATOM 756 N N . THR A 1 104 ? 19.718 3.450 -43.971 1.00 85.31 104 THR A N 1
ATOM 757 C CA . THR A 1 104 ? 20.640 2.335 -43.690 1.00 85.31 104 THR A CA 1
ATOM 758 C C . THR A 1 104 ? 20.456 1.876 -42.239 1.00 85.31 104 THR A C 1
ATOM 760 O O . THR A 1 104 ? 21.333 2.096 -41.396 1.00 85.31 104 THR A O 1
ATOM 763 N N . PRO A 1 105 ? 19.286 1.309 -41.900 1.00 80.25 105 PRO A N 1
ATOM 764 C CA . PRO A 1 105 ? 18.973 0.967 -40.523 1.00 80.25 105 PRO A CA 1
ATOM 765 C C . PRO A 1 105 ? 19.891 -0.154 -40.009 1.00 80.25 105 PRO A C 1
ATOM 767 O O . PRO A 1 105 ? 20.199 -1.092 -40.750 1.00 80.25 105 PRO A O 1
ATOM 770 N N . PRO A 1 106 ? 20.309 -0.107 -38.732 1.00 85.12 106 PRO A N 1
ATOM 771 C CA . PRO A 1 106 ? 21.042 -1.208 -38.128 1.00 85.12 106 PRO A CA 1
ATOM 772 C C . PRO A 1 106 ? 20.137 -2.446 -37.983 1.00 85.12 106 PRO A C 1
ATOM 774 O O . PRO A 1 106 ? 18.915 -2.308 -37.873 1.00 85.12 106 PRO A O 1
ATOM 777 N N . PRO A 1 107 ? 20.712 -3.660 -37.876 1.00 85.56 107 PRO A N 1
ATOM 778 C CA . PRO A 1 107 ? 19.939 -4.898 -37.728 1.00 85.56 107 PRO A CA 1
ATOM 779 C C . PRO A 1 107 ? 18.978 -4.909 -36.528 1.00 85.56 107 PRO A C 1
ATOM 781 O O . PRO A 1 107 ? 17.964 -5.606 -36.539 1.00 85.56 107 PRO A O 1
ATOM 784 N N . GLN A 1 108 ? 19.292 -4.156 -35.469 1.00 87.12 108 GLN A N 1
ATOM 785 C CA . GLN A 1 108 ? 18.413 -3.972 -34.319 1.00 87.12 108 GLN A CA 1
ATOM 786 C C . GLN A 1 108 ? 18.370 -2.506 -33.901 1.00 87.12 108 GLN A C 1
ATOM 788 O O . GLN A 1 108 ? 19.395 -1.894 -33.613 1.00 87.12 108 GLN A O 1
ATOM 793 N N . THR A 1 109 ? 17.159 -1.965 -33.812 1.00 91.94 109 THR A N 1
ATOM 794 C CA . THR A 1 109 ? 16.899 -0.630 -33.273 1.00 91.94 109 THR A CA 1
ATOM 795 C C . THR A 1 109 ? 16.497 -0.721 -31.802 1.00 91.94 109 THR A C 1
ATOM 797 O O . THR A 1 109 ? 15.979 -1.749 -31.353 1.00 91.94 109 THR A O 1
ATOM 800 N N . ALA A 1 110 ? 16.681 0.365 -31.045 1.00 92.50 110 ALA A N 1
ATOM 801 C CA . ALA A 1 110 ? 16.200 0.447 -29.662 1.00 92.50 110 ALA A CA 1
ATOM 802 C C . ALA A 1 110 ? 14.688 0.168 -29.570 1.00 92.50 110 ALA A C 1
ATOM 804 O O . ALA A 1 110 ? 14.249 -0.5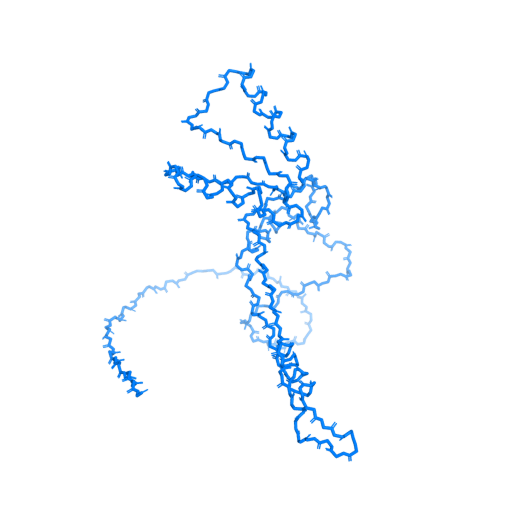84 -28.701 1.00 92.50 110 ALA A O 1
ATOM 805 N N . ILE A 1 111 ? 13.917 0.687 -30.534 1.00 92.50 111 ILE A N 1
ATOM 806 C CA . ILE A 1 111 ? 12.476 0.432 -30.671 1.00 92.50 111 ILE A CA 1
ATOM 807 C C . ILE A 1 111 ? 12.210 -1.062 -30.872 1.00 92.50 111 ILE A C 1
ATOM 809 O O . ILE A 1 111 ? 11.374 -1.631 -30.179 1.00 92.50 111 ILE A O 1
ATOM 813 N N . GLY A 1 112 ? 12.945 -1.728 -31.769 1.00 93.56 112 GLY A N 1
ATOM 814 C CA . GLY A 1 112 ? 12.776 -3.160 -32.019 1.00 93.56 112 GLY A CA 1
ATOM 815 C C . GLY A 1 112 ? 13.109 -4.026 -30.800 1.00 93.56 112 GLY A C 1
ATOM 816 O O . GLY A 1 112 ? 12.437 -5.025 -30.548 1.00 93.56 112 GLY A O 1
ATOM 817 N N . ILE A 1 113 ? 14.120 -3.647 -30.015 1.00 94.75 113 ILE A N 1
ATOM 818 C CA . ILE A 1 113 ? 14.460 -4.328 -28.758 1.00 94.75 113 ILE A CA 1
ATOM 819 C C . ILE A 1 113 ? 13.337 -4.142 -27.731 1.00 94.75 113 ILE A C 1
ATOM 821 O O . ILE A 1 113 ? 12.872 -5.132 -27.162 1.00 94.75 113 ILE A O 1
ATOM 825 N N . LEU A 1 114 ? 12.877 -2.904 -27.528 1.00 95.62 114 LEU A N 1
ATOM 826 C CA . LEU A 1 114 ? 11.813 -2.593 -26.575 1.00 95.62 114 LEU A CA 1
ATOM 827 C C . LEU A 1 114 ? 10.496 -3.283 -26.957 1.00 95.62 114 LEU A C 1
ATOM 829 O O . LEU A 1 114 ? 9.885 -3.937 -26.116 1.00 95.62 114 LEU A O 1
ATOM 833 N N . ALA A 1 115 ? 10.108 -3.239 -28.232 1.00 95.81 115 ALA A N 1
ATOM 834 C CA . ALA A 1 115 ? 8.912 -3.909 -28.738 1.00 95.81 115 ALA A CA 1
ATOM 835 C C . ALA A 1 115 ? 8.951 -5.426 -28.488 1.00 95.81 115 ALA A C 1
ATOM 837 O O . ALA A 1 115 ? 7.972 -6.009 -28.022 1.00 95.81 115 ALA A O 1
ATOM 838 N N . ARG A 1 116 ? 10.105 -6.075 -28.711 1.00 95.44 116 ARG A N 1
ATOM 839 C CA . ARG A 1 116 ? 10.278 -7.502 -28.390 1.00 95.44 116 ARG A CA 1
ATOM 840 C C . ARG A 1 116 ? 10.180 -7.779 -26.891 1.00 95.44 116 ARG A C 1
ATOM 842 O O . ARG A 1 116 ? 9.635 -8.812 -26.508 1.00 95.44 116 ARG A O 1
ATOM 849 N N . ALA A 1 117 ? 10.710 -6.900 -26.042 1.00 94.81 117 ALA A N 1
ATOM 850 C CA . ALA A 1 117 ? 10.607 -7.048 -24.592 1.00 94.81 117 ALA A CA 1
ATOM 851 C C . ALA A 1 117 ? 9.146 -6.953 -24.119 1.00 94.81 117 ALA A C 1
ATOM 853 O O . ALA A 1 117 ? 8.697 -7.819 -23.369 1.00 94.81 117 ALA A O 1
ATOM 854 N N . LEU A 1 118 ? 8.394 -5.971 -24.625 1.00 95.00 118 LEU A N 1
ATOM 855 C CA . LEU A 1 118 ? 6.973 -5.791 -24.316 1.00 95.00 118 LEU A CA 1
ATOM 856 C C . LEU A 1 118 ? 6.130 -6.977 -24.804 1.00 95.00 118 LEU A C 1
ATOM 858 O O . LEU A 1 118 ? 5.382 -7.555 -24.021 1.00 95.00 118 LEU A O 1
ATOM 862 N N . SER A 1 119 ? 6.338 -7.431 -26.043 1.00 96.50 119 SER A N 1
ATOM 863 C CA . SER A 1 119 ? 5.648 -8.609 -26.591 1.00 96.50 119 SER A CA 1
ATOM 864 C C . SER A 1 119 ? 5.912 -9.882 -25.769 1.00 96.50 119 SER A C 1
ATOM 866 O O . SER A 1 119 ? 5.015 -10.696 -25.533 1.00 96.50 119 SER A O 1
ATOM 868 N N . ARG A 1 120 ? 7.136 -10.055 -25.252 1.00 95.69 120 ARG A N 1
ATOM 869 C CA . ARG A 1 120 ? 7.477 -11.171 -24.353 1.00 95.69 120 ARG A CA 1
ATOM 870 C C . ARG A 1 120 ? 6.798 -11.086 -22.989 1.00 95.69 120 ARG A C 1
ATOM 872 O O . ARG A 1 120 ? 6.561 -12.133 -22.392 1.00 95.69 120 ARG A O 1
ATOM 879 N N . LEU A 1 121 ? 6.566 -9.879 -22.479 1.00 93.69 121 LEU A N 1
ATOM 880 C CA . LEU A 1 121 ? 5.870 -9.663 -21.213 1.00 93.69 121 LEU A CA 1
ATOM 881 C C . LEU A 1 121 ? 4.377 -9.969 -21.367 1.00 93.69 121 LEU A C 1
ATOM 883 O O . LEU A 1 121 ? 3.816 -10.704 -20.561 1.00 93.69 121 LEU A O 1
ATOM 887 N N . GLU A 1 122 ? 3.762 -9.473 -22.439 1.00 94.25 122 GLU A N 1
ATOM 888 C CA . GLU A 1 122 ? 2.346 -9.693 -22.747 1.00 94.25 122 GLU A CA 1
ATOM 889 C C . GLU A 1 122 ? 2.031 -11.173 -22.998 1.00 94.25 122 GLU A C 1
ATOM 891 O O . GLU A 1 122 ? 1.078 -11.718 -22.447 1.00 94.25 122 GLU A O 1
ATOM 896 N N . SER A 1 123 ? 2.891 -11.865 -23.751 1.00 96.75 123 SER A N 1
ATOM 897 C CA . SER A 1 123 ? 2.741 -13.302 -24.025 1.00 96.75 123 SER A CA 1
ATOM 898 C C . SER A 1 123 ? 2.993 -14.209 -22.812 1.00 96.75 123 SER A C 1
ATOM 900 O O . SER A 1 123 ? 2.809 -15.424 -22.904 1.00 96.75 123 SER A O 1
ATOM 902 N N . ARG A 1 124 ? 3.414 -13.657 -21.666 1.00 94.44 124 ARG A N 1
ATOM 903 C CA . ARG A 1 124 ? 3.694 -14.401 -20.429 1.00 94.44 124 ARG A CA 1
ATOM 904 C C . ARG A 1 124 ? 2.956 -13.791 -19.231 1.00 94.44 124 ARG A C 1
ATOM 906 O O . ARG A 1 124 ? 3.603 -13.262 -18.322 1.00 94.44 124 ARG A O 1
ATOM 913 N N . PRO A 1 125 ? 1.616 -13.893 -19.180 1.00 88.50 125 PRO A N 1
ATOM 914 C CA . PRO A 1 125 ? 0.849 -13.375 -18.057 1.00 88.50 125 PRO A CA 1
ATOM 915 C C . PRO A 1 125 ? 1.261 -14.050 -16.742 1.00 88.50 125 PRO A C 1
ATOM 917 O O . PRO A 1 125 ? 1.544 -15.250 -16.684 1.00 88.50 125 PRO A O 1
ATOM 920 N N . MET A 1 126 ? 1.278 -13.271 -15.658 1.00 86.31 126 MET A N 1
ATOM 921 C CA . MET A 1 126 ? 1.555 -13.800 -14.323 1.00 86.31 126 MET A CA 1
ATOM 922 C C . MET A 1 126 ? 0.490 -14.821 -13.907 1.00 86.31 126 MET A C 1
ATOM 924 O O . MET A 1 126 ? -0.705 -14.601 -14.090 1.00 86.31 126 MET A O 1
ATOM 928 N N . SER A 1 127 ? 0.925 -15.919 -13.283 1.00 87.19 127 SER A N 1
ATOM 929 C CA . SER A 1 127 ? 0.018 -16.963 -12.796 1.00 87.19 127 SER A CA 1
ATOM 930 C C . SER A 1 127 ? -0.988 -16.406 -11.782 1.00 87.19 127 SER A C 1
ATOM 932 O O . SER A 1 127 ? -0.614 -15.892 -10.722 1.00 87.19 127 SER A O 1
ATOM 934 N N . THR A 1 128 ? -2.280 -16.549 -12.085 1.00 85.06 128 THR A N 1
ATOM 935 C CA . THR A 1 128 ? -3.370 -16.152 -11.192 1.00 85.06 128 THR A CA 1
ATOM 936 C C . THR A 1 128 ? -3.452 -17.096 -9.996 1.00 85.06 128 THR A C 1
ATOM 938 O O . THR A 1 128 ? -3.712 -18.290 -10.130 1.00 85.06 128 THR A O 1
ATOM 941 N N . ARG A 1 129 ? -3.278 -16.561 -8.784 1.00 84.50 129 ARG A N 1
ATOM 942 C CA . ARG A 1 129 ? -3.405 -17.327 -7.536 1.00 84.50 129 ARG A CA 1
ATOM 943 C C . AR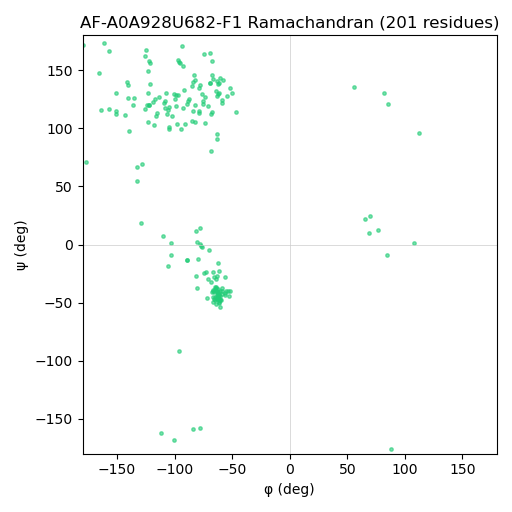G A 1 129 ? -4.714 -16.986 -6.831 1.00 84.50 129 ARG A C 1
ATOM 945 O O . ARG A 1 129 ? -4.783 -16.029 -6.068 1.00 84.50 129 ARG A O 1
ATOM 952 N N . MET A 1 130 ? -5.735 -17.825 -6.993 1.00 82.94 130 MET A N 1
ATOM 953 C CA . MET A 1 130 ? -7.057 -17.611 -6.376 1.00 82.94 130 MET A CA 1
ATOM 954 C C . MET A 1 130 ? -7.130 -17.946 -4.880 1.00 82.94 130 MET A C 1
ATOM 956 O O . MET A 1 130 ? -8.173 -17.769 -4.257 1.00 82.94 130 MET A O 1
ATOM 960 N N . ARG A 1 131 ? -6.037 -18.418 -4.262 1.00 85.44 131 ARG A N 1
ATOM 961 C CA . ARG A 1 131 ? -6.030 -18.859 -2.854 1.00 85.44 131 ARG A CA 1
ATOM 962 C C . ARG A 1 131 ? -6.601 -17.808 -1.894 1.00 85.44 131 ARG A C 1
ATOM 964 O O . ARG A 1 131 ? -7.327 -18.179 -0.980 1.00 85.44 131 ARG A O 1
ATOM 971 N N . ARG A 1 132 ? -6.288 -16.525 -2.113 1.00 83.19 132 ARG A N 1
ATOM 972 C CA . ARG A 1 132 ? -6.768 -15.404 -1.282 1.00 83.19 132 ARG A CA 1
ATOM 973 C C . ARG A 1 132 ? -8.254 -15.085 -1.495 1.00 83.19 132 ARG A C 1
ATOM 975 O O . ARG A 1 132 ? -8.877 -14.569 -0.582 1.00 83.19 132 ARG A O 1
ATOM 982 N N . LEU A 1 133 ? -8.825 -15.448 -2.646 1.00 84.56 133 LEU A N 1
ATOM 983 C CA . LEU A 1 133 ? -10.241 -15.237 -2.973 1.00 84.56 133 LEU A CA 1
ATOM 984 C C . LEU A 1 133 ? -11.139 -16.404 -2.541 1.00 84.56 133 LEU A C 1
ATOM 986 O O . LEU A 1 133 ? -12.357 -16.266 -2.512 1.00 84.56 133 LEU A O 1
ATOM 990 N N . ARG A 1 134 ? -10.572 -17.565 -2.186 1.00 85.81 134 ARG A N 1
ATOM 991 C CA . ARG A 1 134 ? -11.360 -18.734 -1.757 1.00 85.81 134 ARG A CA 1
ATOM 992 C C . ARG A 1 134 ? -12.357 -18.425 -0.629 1.00 85.81 134 ARG A C 1
ATOM 994 O O . ARG A 1 134 ? -13.488 -18.886 -0.754 1.00 85.81 134 ARG A O 1
ATOM 1001 N N . PRO A 1 135 ? -12.006 -17.672 0.435 1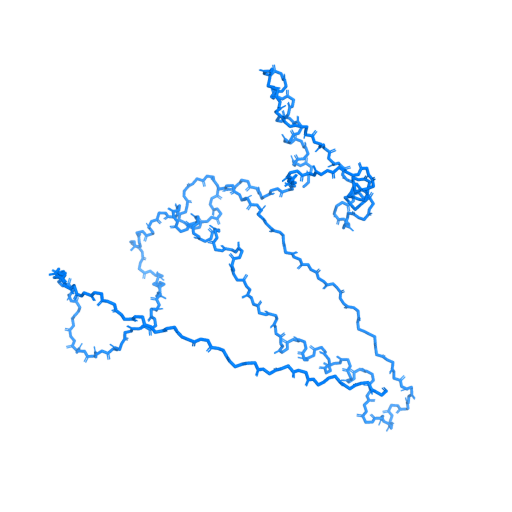.00 86.25 135 PRO A N 1
ATOM 1002 C CA . PRO A 1 135 ? -12.960 -17.348 1.496 1.00 86.25 135 PRO A CA 1
ATOM 1003 C C . PRO A 1 135 ? -14.151 -16.532 0.992 1.00 86.25 135 PRO A C 1
ATOM 1005 O O . PRO A 1 135 ? -15.274 -16.807 1.400 1.00 86.25 135 PRO A O 1
ATOM 1008 N N . LEU A 1 136 ? -13.920 -15.597 0.062 1.00 84.88 136 LEU A N 1
ATOM 1009 C CA . LEU A 1 136 ? -14.978 -14.807 -0.570 1.00 84.88 136 LEU A CA 1
ATOM 1010 C C . LEU A 1 136 ? -15.966 -15.717 -1.307 1.00 84.88 136 LEU A C 1
ATOM 1012 O O . LEU A 1 136 ? -17.159 -15.685 -1.023 1.00 84.88 136 LEU A O 1
ATOM 1016 N N . TYR A 1 137 ? -15.473 -16.580 -2.201 1.00 85.44 137 TYR A N 1
ATOM 1017 C CA . TYR A 1 137 ? -16.340 -17.493 -2.955 1.00 85.44 137 TYR A CA 1
ATOM 1018 C C . TYR A 1 137 ? -17.046 -18.516 -2.061 1.00 85.44 137 TYR A C 1
ATOM 1020 O O . TYR A 1 137 ? -18.206 -18.832 -2.303 1.00 85.44 137 TYR A O 1
ATOM 1028 N N . HIS A 1 138 ? -16.388 -19.015 -1.012 1.00 84.69 138 HIS A N 1
ATOM 1029 C CA . HIS A 1 138 ? -17.039 -19.887 -0.032 1.00 84.69 138 HIS A CA 1
ATOM 1030 C C . HIS A 1 138 ? -18.127 -19.157 0.764 1.00 84.69 138 HIS A C 1
ATOM 1032 O O . HIS A 1 138 ? -19.179 -19.740 1.014 1.00 84.69 138 HIS A O 1
ATOM 1038 N N . GLY A 1 139 ? -17.885 -17.905 1.160 1.00 84.25 139 GLY A N 1
ATOM 1039 C CA . GLY A 1 139 ? -18.856 -17.075 1.869 1.00 84.25 139 GLY A CA 1
ATOM 1040 C C . GLY A 1 139 ? -20.081 -16.793 1.008 1.00 84.25 139 GLY A C 1
ATOM 1041 O O . GLY A 1 139 ? -21.197 -17.100 1.420 1.00 84.25 139 GLY A O 1
ATOM 1042 N N . ILE A 1 140 ? -19.861 -16.318 -0.222 1.00 83.62 140 ILE A N 1
ATOM 1043 C CA . 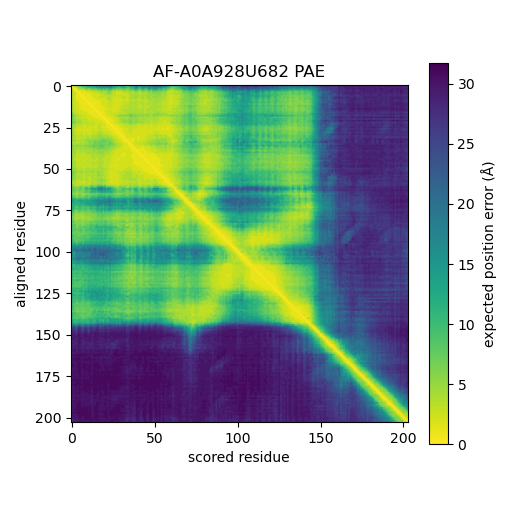ILE A 1 140 ? -20.932 -16.090 -1.198 1.00 83.62 140 ILE A CA 1
ATOM 1044 C C . ILE A 1 140 ? -21.664 -17.396 -1.499 1.00 83.62 140 ILE A C 1
ATOM 1046 O O . ILE A 1 140 ? -22.878 -17.420 -1.423 1.00 83.62 140 ILE A O 1
ATOM 1050 N N . GLY A 1 141 ? -20.963 -18.498 -1.771 1.00 83.06 141 GLY A N 1
ATOM 1051 C CA . GLY A 1 141 ? -21.600 -19.777 -2.097 1.00 83.06 141 GLY A CA 1
ATOM 1052 C C . GLY A 1 141 ? -22.458 -20.360 -0.968 1.00 83.06 141 GLY A C 1
ATOM 1053 O O . GLY A 1 141 ? -23.402 -21.089 -1.247 1.00 83.06 141 GLY A O 1
ATOM 1054 N N . ARG A 1 142 ? -22.160 -20.042 0.299 1.00 81.50 142 ARG A N 1
ATOM 1055 C CA . ARG A 1 142 ? -23.009 -20.408 1.448 1.00 81.50 142 ARG A CA 1
ATOM 1056 C C . ARG A 1 142 ? -24.192 -19.465 1.639 1.00 81.50 142 ARG A C 1
ATOM 1058 O O . ARG A 1 142 ? -25.249 -19.910 2.071 1.00 81.50 142 ARG A O 1
ATOM 1065 N N . ALA A 1 143 ? -23.984 -18.175 1.395 1.00 81.06 143 ALA A N 1
ATOM 1066 C CA . ALA A 1 143 ? -25.001 -17.146 1.579 1.00 81.06 143 ALA A CA 1
ATOM 1067 C C . ALA A 1 143 ? -25.975 -17.066 0.395 1.00 81.06 143 ALA A C 1
ATOM 1069 O O . ALA A 1 143 ? -27.120 -16.648 0.564 1.00 81.06 143 ALA A O 1
ATOM 1070 N N . ALA A 1 144 ? -25.521 -17.462 -0.793 1.00 79.94 144 ALA A N 1
ATOM 1071 C CA . ALA A 1 144 ? -26.335 -17.546 -1.980 1.00 79.94 144 ALA A CA 1
ATOM 1072 C C . ALA A 1 144 ? -27.347 -18.662 -1.761 1.00 79.94 144 ALA A C 1
ATOM 1074 O O . ALA A 1 144 ? -26.993 -19.837 -1.632 1.00 79.94 144 ALA A O 1
ATOM 1075 N N . GLN A 1 145 ? -28.620 -18.289 -1.693 1.00 64.88 145 GLN A N 1
ATOM 1076 C CA . GLN A 1 145 ? -29.677 -19.282 -1.734 1.00 64.88 145 GLN A CA 1
ATOM 1077 C C . GLN A 1 145 ? -29.526 -20.052 -3.035 1.00 64.88 145 GLN A C 1
ATOM 1079 O O . GLN A 1 145 ? -29.174 -19.462 -4.061 1.00 64.88 145 GLN A O 1
ATOM 1084 N N . THR A 1 146 ? -29.761 -21.364 -2.989 1.00 58.88 146 THR A N 1
ATOM 1085 C CA . THR A 1 146 ? -29.844 -22.184 -4.193 1.00 58.88 146 THR A CA 1
ATOM 1086 C C . THR A 1 146 ? -30.731 -21.422 -5.160 1.00 58.88 146 THR A C 1
ATOM 1088 O O . THR A 1 146 ? -31.898 -21.172 -4.850 1.00 58.88 146 THR A O 1
ATOM 1091 N N . VAL A 1 147 ? -30.163 -20.963 -6.277 1.00 54.34 147 VAL A N 1
ATOM 1092 C CA . VAL A 1 147 ? -30.964 -20.394 -7.350 1.00 54.34 147 VAL A CA 1
ATOM 1093 C C . VAL A 1 147 ? -31.822 -21.563 -7.798 1.00 54.34 147 VAL A C 1
ATOM 1095 O O . VAL A 1 147 ? -31.357 -22.441 -8.519 1.00 54.34 147 VAL A O 1
ATOM 1098 N N . SER A 1 148 ? -33.040 -21.644 -7.264 1.00 42.16 148 SER A N 1
ATOM 1099 C CA . SER A 1 148 ? -34.088 -22.476 -7.817 1.00 42.16 148 SER A CA 1
ATOM 1100 C C . SER A 1 148 ? -34.326 -21.880 -9.190 1.00 42.16 148 SER A C 1
ATOM 1102 O O . SER A 1 148 ? -35.026 -20.879 -9.341 1.00 42.16 148 SER A O 1
ATOM 1104 N N . THR A 1 149 ? -33.607 -22.390 -10.185 1.00 45.38 149 THR A N 1
ATOM 1105 C CA . THR A 1 149 ? -33.803 -22.038 -11.580 1.00 45.38 149 THR A CA 1
ATOM 1106 C C . THR A 1 149 ? -35.150 -22.613 -11.989 1.00 45.38 149 THR A C 1
ATOM 1108 O O . THR A 1 149 ? -35.229 -23.671 -12.602 1.00 45.38 149 THR A O 1
ATOM 1111 N N . SER A 1 150 ? -36.225 -21.910 -11.648 1.00 37.53 150 SER A N 1
ATOM 1112 C CA . SER A 1 150 ? -37.505 -22.019 -12.344 1.00 37.53 150 SER A CA 1
ATOM 1113 C C . SER A 1 150 ? -37.519 -21.181 -13.632 1.00 37.53 150 SER A C 1
ATOM 1115 O O . SER A 1 150 ? -38.565 -21.012 -14.245 1.00 37.53 150 SER A O 1
ATOM 1117 N N . SER A 1 151 ? -36.364 -20.676 -14.088 1.00 34.97 151 SER A N 1
ATOM 1118 C CA . SER A 1 151 ? -36.191 -20.069 -15.413 1.00 34.97 151 SER A CA 1
ATOM 1119 C C . SER A 1 151 ? -35.094 -20.806 -16.198 1.00 34.97 151 SER A C 1
ATOM 1121 O O . SER A 1 151 ? -33.957 -20.863 -15.727 1.00 34.97 151 SER A O 1
ATOM 1123 N N . PRO A 1 152 ? -35.402 -21.385 -17.375 1.00 39.12 152 PRO A N 1
ATOM 1124 C CA . PRO A 1 152 ? -34.574 -22.404 -18.029 1.00 39.12 152 PRO A CA 1
ATOM 1125 C C . PRO A 1 152 ? -33.326 -21.895 -18.778 1.00 39.12 152 PRO A C 1
ATOM 1127 O O . PRO A 1 152 ? -32.741 -22.654 -19.543 1.00 39.12 152 PRO A O 1
ATOM 1130 N N . SER A 1 153 ? -32.870 -20.654 -18.591 1.00 35.75 153 SER A N 1
ATOM 1131 C CA . SER A 1 153 ? -31.931 -20.052 -19.559 1.00 35.75 153 SER A CA 1
ATOM 1132 C C . SER A 1 153 ? -30.456 -19.987 -19.153 1.00 35.75 153 SER A C 1
ATOM 1134 O O . SER A 1 153 ? -29.657 -19.494 -19.943 1.00 35.75 153 SER A O 1
ATOM 1136 N N . VAL A 1 154 ? -30.038 -20.483 -17.981 1.00 36.25 154 VAL A N 1
ATOM 1137 C CA . VAL A 1 154 ? -28.602 -20.524 -17.635 1.00 36.25 154 VAL A CA 1
ATOM 1138 C C . VAL A 1 154 ? -28.248 -21.828 -16.923 1.00 36.25 154 VAL A C 1
ATOM 1140 O O . VAL A 1 154 ? -28.421 -21.974 -15.716 1.00 36.25 154 VAL A O 1
ATOM 1143 N N . MET A 1 155 ? -27.724 -22.784 -17.688 1.00 28.92 155 MET A N 1
ATOM 1144 C CA . MET A 1 155 ? -27.181 -24.043 -17.183 1.00 28.92 155 MET A CA 1
ATOM 1145 C C . MET A 1 155 ? -25.664 -23.880 -17.003 1.00 28.92 155 MET A C 1
ATOM 1147 O O . MET A 1 155 ? -24.905 -23.933 -17.968 1.00 28.92 155 MET A O 1
ATOM 1151 N N . ILE A 1 156 ? -25.208 -23.630 -15.771 1.00 34.69 156 ILE A N 1
ATOM 1152 C CA . ILE A 1 156 ? -23.774 -23.630 -15.440 1.00 34.69 156 ILE A CA 1
ATOM 1153 C C . ILE A 1 156 ? -23.367 -25.074 -15.143 1.00 34.69 156 ILE A C 1
ATOM 1155 O O . ILE A 1 156 ? -23.706 -25.621 -14.095 1.00 34.69 156 ILE A O 1
ATOM 1159 N N . PHE A 1 157 ? -22.638 -25.701 -16.065 1.00 30.28 157 PHE A N 1
ATOM 1160 C CA . PHE A 1 157 ? -22.057 -27.024 -15.850 1.00 30.28 157 PHE A CA 1
ATOM 1161 C C . PHE A 1 157 ? -20.741 -26.912 -15.072 1.00 30.28 157 PHE A C 1
ATOM 1163 O O . PHE A 1 157 ? -19.775 -26.323 -15.552 1.00 30.28 157 PHE A O 1
ATOM 1170 N N . PHE A 1 158 ? -20.673 -27.540 -13.897 1.00 33.75 158 PHE A N 1
ATOM 1171 C CA . PHE A 1 158 ? -19.404 -27.870 -13.249 1.00 33.75 158 PHE A CA 1
ATOM 1172 C C . PHE A 1 158 ? -18.982 -29.273 -13.694 1.00 33.75 158 PHE A C 1
ATOM 1174 O O . PHE A 1 158 ? -19.539 -30.271 -13.241 1.00 33.75 158 PHE A O 1
ATOM 1181 N N . ALA A 1 159 ? -18.006 -29.360 -14.598 1.00 30.25 159 ALA A N 1
ATOM 1182 C CA . ALA A 1 159 ? -17.411 -30.637 -14.977 1.00 30.25 159 ALA A CA 1
ATOM 1183 C C . ALA A 1 159 ? -16.466 -31.133 -13.865 1.00 30.25 159 ALA A C 1
ATOM 1185 O O . ALA A 1 159 ? -15.501 -30.455 -13.510 1.00 30.25 159 ALA A O 1
ATOM 1186 N N . SER A 1 160 ? -16.737 -32.322 -13.323 1.00 31.11 160 SER A N 1
ATOM 1187 C CA . SER A 1 160 ? -15.791 -33.075 -12.488 1.00 31.11 160 SER A CA 1
ATOM 1188 C C . SER A 1 160 ? -14.808 -33.847 -13.389 1.00 31.11 160 SER A C 1
ATOM 1190 O O . SER A 1 160 ? -15.249 -34.381 -14.407 1.00 31.11 160 SER A O 1
ATOM 1192 N N . PRO A 1 161 ? -13.503 -33.971 -13.062 1.00 41.97 161 PRO A N 1
ATOM 1193 C CA . PRO A 1 161 ? -12.511 -34.536 -13.988 1.00 41.97 161 PRO A CA 1
ATOM 1194 C C . PRO A 1 161 ? -12.516 -36.072 -14.104 1.00 41.97 161 PRO A C 1
ATOM 1196 O O . PRO A 1 161 ? -11.678 -36.614 -14.816 1.00 41.97 161 PRO A O 1
ATOM 1199 N N . HIS A 1 162 ? -13.394 -36.791 -13.395 1.00 41.59 162 HIS A N 1
ATOM 1200 C CA . HIS A 1 162 ? -13.267 -38.246 -13.205 1.00 41.59 162 HIS A CA 1
ATOM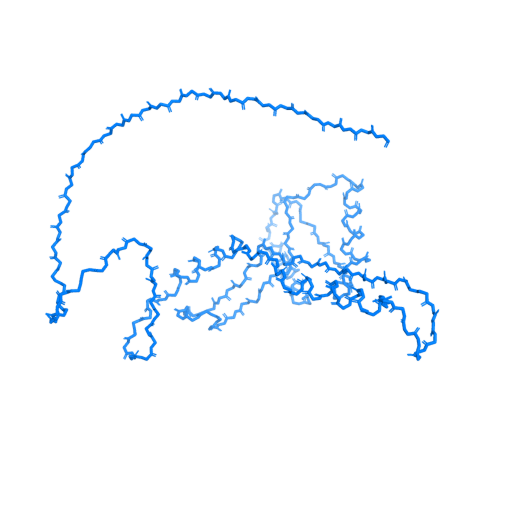 1201 C C . HIS A 1 162 ? -14.562 -39.036 -13.460 1.00 41.59 162 HIS A C 1
ATOM 1203 O O . HIS A 1 162 ? -14.984 -39.828 -12.623 1.00 41.59 162 HIS A O 1
ATOM 1209 N N . SER A 1 163 ? -15.182 -38.882 -14.628 1.00 37.62 163 SER A N 1
ATOM 1210 C CA . SER A 1 163 ? -16.183 -39.858 -15.083 1.00 37.62 163 SER A CA 1
ATOM 1211 C C . SER A 1 163 ? -16.096 -40.076 -16.587 1.00 37.62 163 SER A C 1
ATOM 1213 O O . SER A 1 163 ? -16.399 -39.189 -17.384 1.00 37.62 163 SER A O 1
ATOM 1215 N N . SER A 1 164 ? -15.663 -41.276 -16.961 1.00 30.94 164 SER A N 1
ATOM 1216 C CA . SER A 1 164 ? -15.771 -41.846 -18.297 1.00 30.94 164 SER A CA 1
ATOM 1217 C C . SER A 1 164 ? -17.245 -41.920 -18.704 1.00 30.94 164 SER A C 1
ATOM 1219 O O . SER A 1 164 ? -18.074 -42.499 -18.006 1.00 30.94 164 SER A O 1
ATOM 1221 N N . TRP A 1 165 ? -17.576 -41.311 -19.840 1.00 33.22 165 TRP A N 1
ATOM 1222 C CA . TRP A 1 165 ? -18.928 -41.311 -20.388 1.00 33.22 165 TRP A CA 1
ATOM 1223 C C . TRP A 1 165 ? -19.207 -42.644 -21.086 1.00 33.22 165 TRP A C 1
ATOM 1225 O O . TRP A 1 165 ? -18.603 -42.940 -22.116 1.00 33.22 165 TRP A O 1
ATOM 1235 N N . ILE A 1 166 ? -20.147 -43.431 -20.561 1.00 28.61 166 ILE A N 1
ATOM 1236 C CA . ILE A 1 166 ? -20.799 -44.498 -21.329 1.00 28.61 166 ILE A CA 1
ATOM 1237 C C . ILE A 1 166 ? -22.067 -43.896 -21.933 1.00 28.61 166 ILE A C 1
ATOM 1239 O O . ILE A 1 166 ? -22.963 -43.444 -21.221 1.00 28.61 166 ILE A O 1
ATOM 1243 N N . LYS A 1 167 ? -22.127 -43.862 -23.264 1.00 25.33 167 LYS A N 1
ATOM 1244 C CA . LYS A 1 167 ? -23.293 -43.407 -24.022 1.00 25.33 167 LYS A CA 1
ATOM 1245 C C . LYS A 1 167 ? -24.289 -44.564 -24.117 1.00 25.33 167 LYS A C 1
ATOM 1247 O O . LYS A 1 167 ? -24.067 -45.488 -24.892 1.00 25.33 167 LYS A O 1
ATOM 1252 N N . VAL A 1 168 ? -25.381 -44.501 -23.358 1.00 29.16 168 VAL A N 1
ATOM 1253 C CA . VAL A 1 168 ? -26.574 -45.329 -23.597 1.00 29.16 168 VAL A CA 1
ATOM 1254 C C . VAL A 1 168 ? -27.665 -44.413 -24.143 1.00 29.16 168 VAL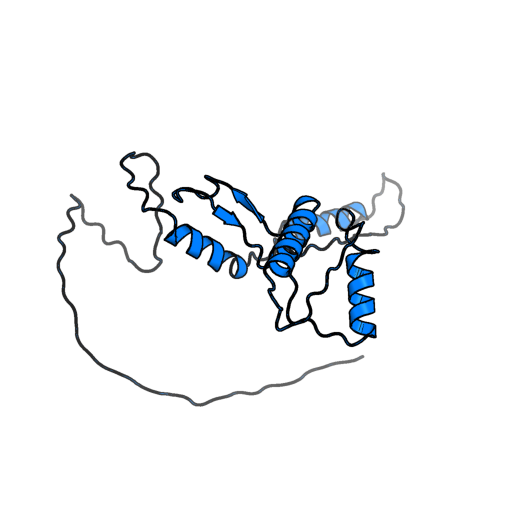 A C 1
ATOM 1256 O O . VAL A 1 168 ? -27.972 -43.371 -23.566 1.00 29.16 168 VAL A O 1
ATOM 1259 N N . SER A 1 169 ? -28.187 -44.746 -25.319 1.00 30.83 169 SER A N 1
ATOM 1260 C CA . SER A 1 169 ? -29.233 -43.993 -26.007 1.00 30.83 169 SER A CA 1
ATOM 1261 C C . SER A 1 169 ? -30.600 -44.221 -25.360 1.00 30.83 169 SER A C 1
ATOM 1263 O O . SER A 1 169 ? -31.071 -45.354 -25.337 1.00 30.83 169 SER A O 1
ATOM 1265 N N . GLY A 1 170 ? -31.253 -43.134 -24.938 1.00 32.41 170 GLY A N 1
ATOM 1266 C CA . GLY A 1 170 ? -32.695 -43.086 -24.668 1.00 32.41 170 GLY A CA 1
ATOM 1267 C C . GLY A 1 170 ? -33.078 -42.895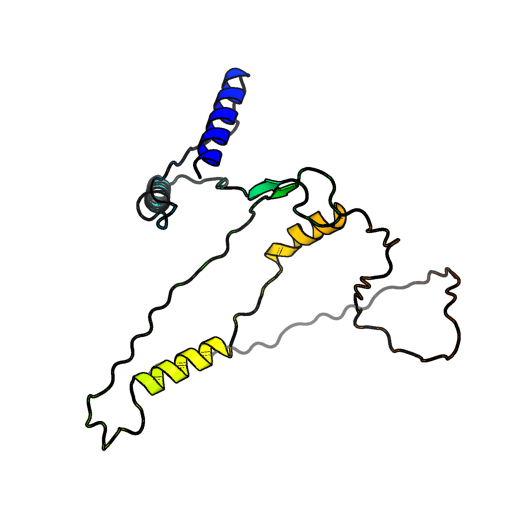 -23.198 1.00 32.41 170 GLY A C 1
ATOM 1268 O O . GLY A 1 170 ? -33.214 -43.867 -22.471 1.00 32.41 170 GLY A O 1
ATOM 1269 N N . GLY A 1 171 ? -33.343 -41.640 -22.808 1.00 29.56 171 GLY A N 1
ATOM 1270 C CA . GLY A 1 171 ? -34.091 -41.277 -21.594 1.00 29.56 171 GLY A CA 1
ATOM 1271 C C . GLY A 1 171 ? -33.275 -41.198 -20.298 1.00 29.56 171 GLY A C 1
ATOM 1272 O O . GLY A 1 171 ? -32.709 -42.184 -19.845 1.00 29.56 171 GLY A O 1
ATOM 1273 N N . TRP A 1 172 ? -33.261 -40.027 -19.652 1.00 29.66 172 TRP A N 1
ATOM 1274 C CA . TRP A 1 172 ? -32.714 -39.879 -18.299 1.00 29.66 172 TRP A CA 1
ATOM 1275 C C . TRP A 1 172 ? -33.858 -39.933 -17.287 1.00 29.66 172 TRP A C 1
ATOM 1277 O O . TRP A 1 172 ? -34.602 -38.973 -17.114 1.00 29.66 172 TRP A O 1
ATOM 1287 N N . SER A 1 173 ? -33.983 -41.071 -16.614 1.00 28.66 173 SER A N 1
ATOM 1288 C CA . SER A 1 173 ? -34.511 -41.148 -15.254 1.00 28.66 173 SER A CA 1
ATOM 1289 C C . SER A 1 173 ? -33.357 -41.600 -14.375 1.00 28.66 173 SER A C 1
ATOM 1291 O O . SER A 1 173 ? -32.749 -42.628 -14.667 1.00 28.66 173 SER A O 1
ATOM 1293 N N . THR A 1 174 ? -33.054 -40.873 -13.301 1.00 32.78 174 THR A N 1
ATOM 1294 C CA . THR A 1 174 ? -32.156 -41.392 -12.266 1.00 32.78 174 THR A CA 1
ATOM 1295 C C . THR A 1 174 ? -32.995 -41.779 -11.062 1.00 32.78 174 THR A C 1
ATOM 1297 O O . THR A 1 174 ? -33.423 -40.936 -10.277 1.00 32.78 174 THR A O 1
ATOM 1300 N N . ALA A 1 175 ? -33.234 -43.084 -10.950 1.00 28.86 175 ALA A N 1
ATOM 1301 C CA . ALA A 1 175 ? -33.605 -43.721 -9.704 1.00 28.86 175 ALA A CA 1
ATOM 1302 C C . ALA A 1 175 ? -32.467 -43.525 -8.690 1.00 28.86 175 ALA A C 1
ATOM 1304 O O . ALA A 1 175 ? -31.297 -43.781 -8.980 1.00 28.86 175 ALA A O 1
ATOM 1305 N N . LEU A 1 176 ? -32.821 -43.062 -7.494 1.00 33.44 176 LEU A N 1
ATOM 1306 C CA . LEU A 1 176 ? -31.980 -43.158 -6.310 1.00 33.44 176 LEU A CA 1
ATOM 1307 C C . LEU A 1 176 ? -31.892 -44.634 -5.914 1.00 33.44 176 LEU A C 1
ATOM 1309 O O . LEU A 1 176 ? -32.873 -45.198 -5.439 1.00 33.44 176 LEU A O 1
ATOM 1313 N N . THR A 1 177 ? -30.720 -45.248 -6.045 1.00 29.38 177 THR A N 1
ATOM 1314 C CA . THR A 1 177 ? -30.409 -46.472 -5.298 1.00 29.38 177 THR A CA 1
ATOM 1315 C C . THR A 1 177 ? -29.153 -46.258 -4.476 1.00 29.38 177 THR A C 1
ATOM 1317 O O . THR A 1 177 ? -28.032 -46.208 -4.976 1.00 29.38 177 THR A O 1
ATOM 1320 N N . SER A 1 178 ? -29.401 -46.105 -3.182 1.00 34.16 178 SER A N 1
ATOM 1321 C CA . SER A 1 178 ? -28.468 -46.264 -2.081 1.00 34.16 178 SER A CA 1
ATOM 1322 C C . SER A 1 178 ? -27.743 -47.609 -2.133 1.00 34.16 178 SER A C 1
ATOM 1324 O O . SER A 1 178 ? -28.404 -48.641 -2.224 1.00 34.16 178 SER A O 1
ATOM 1326 N N . ALA A 1 179 ? -26.426 -47.602 -1.934 1.00 28.52 179 ALA A N 1
ATOM 1327 C CA . ALA A 1 179 ? -25.718 -48.658 -1.211 1.00 28.52 179 ALA A CA 1
ATOM 1328 C C . ALA A 1 179 ? -24.313 -48.174 -0.806 1.00 28.52 179 ALA A C 1
ATOM 1330 O O . ALA A 1 179 ? -23.458 -47.899 -1.643 1.00 28.52 179 ALA A O 1
ATOM 1331 N N . SER A 1 180 ? -24.087 -48.076 0.500 1.00 28.69 180 SER A N 1
ATOM 1332 C CA . SER A 1 180 ? -22.778 -48.216 1.158 1.00 28.69 180 SER A CA 1
ATOM 1333 C C . SER A 1 180 ? -22.717 -49.653 1.748 1.00 28.69 180 SER A C 1
ATOM 1335 O O . SER A 1 180 ? -23.675 -50.398 1.522 1.00 28.69 180 SER A O 1
ATOM 1337 N N . PRO A 1 181 ? -21.771 -50.090 2.613 1.00 50.16 181 PRO A N 1
ATOM 1338 C CA . PRO A 1 181 ? -20.341 -49.770 2.838 1.00 50.16 181 PRO A CA 1
ATOM 1339 C C . PRO A 1 181 ? -19.470 -51.022 3.193 1.00 50.16 181 PRO A C 1
ATOM 1341 O O . PRO A 1 181 ? -19.860 -51.761 4.083 1.00 50.16 181 PRO A O 1
ATOM 1344 N N . TRP A 1 182 ? -18.228 -51.210 2.707 1.00 26.34 182 TRP A N 1
ATOM 1345 C CA . TRP A 1 182 ? -17.228 -52.109 3.365 1.00 26.34 182 TRP A CA 1
ATOM 1346 C C . TRP A 1 182 ? -15.777 -51.623 3.094 1.00 26.34 182 TRP A C 1
ATOM 1348 O O . TRP A 1 182 ? -15.453 -51.354 1.945 1.00 26.34 182 TRP A O 1
ATOM 1358 N N . ARG A 1 183 ? -15.014 -51.187 4.128 1.00 26.56 183 ARG A N 1
ATOM 1359 C CA . ARG A 1 183 ? -13.836 -51.827 4.813 1.00 26.56 183 ARG A CA 1
ATOM 1360 C C . ARG A 1 183 ? -12.665 -52.193 3.860 1.00 26.56 183 ARG A C 1
ATOM 1362 O O . ARG A 1 183 ? -12.930 -52.754 2.816 1.00 26.56 183 ARG A O 1
ATOM 1369 N N . ALA A 1 184 ? -11.362 -51.968 4.101 1.00 25.81 184 ALA A N 1
ATOM 1370 C CA . ALA A 1 184 ? -10.528 -51.852 5.308 1.00 25.81 184 ALA A CA 1
ATOM 1371 C C . ALA A 1 184 ? -9.170 -51.128 5.014 1.00 25.81 184 ALA A C 1
ATOM 1373 O O . ALA A 1 184 ? -8.868 -50.814 3.868 1.00 25.81 184 ALA A O 1
ATOM 1374 N N . TRP A 1 185 ? -8.388 -50.849 6.070 1.00 23.91 185 TRP A N 1
ATOM 1375 C CA . TRP A 1 185 ? -7.101 -50.112 6.144 1.00 23.91 185 TRP A CA 1
ATOM 1376 C C . TRP A 1 185 ? -5.832 -50.923 5.682 1.00 23.91 185 TRP A C 1
ATOM 1378 O O . TRP A 1 185 ? -6.001 -51.921 4.993 1.00 23.91 185 TRP A O 1
ATOM 1388 N N . PRO A 1 186 ? -4.567 -50.594 6.077 1.00 39.81 186 PRO A N 1
ATOM 1389 C CA . PRO A 1 186 ? -3.616 -49.703 5.386 1.00 39.81 186 PRO A CA 1
ATOM 1390 C C . PRO A 1 186 ? -2.251 -50.390 5.093 1.00 39.81 186 PRO A C 1
ATOM 1392 O O . PRO A 1 186 ? -1.915 -51.393 5.714 1.00 39.81 186 PRO A O 1
ATOM 1395 N N . LEU A 1 187 ? -1.378 -49.816 4.253 1.00 25.41 187 LEU A N 1
ATOM 1396 C CA . LEU A 1 187 ? 0.040 -50.213 4.261 1.00 25.41 187 LEU A CA 1
ATOM 1397 C C . LEU A 1 187 ? 0.976 -49.005 4.186 1.00 25.41 187 LEU A C 1
ATOM 1399 O O . LEU A 1 187 ? 0.945 -48.204 3.255 1.00 25.41 187 LEU A O 1
ATOM 1403 N N . TRP A 1 188 ? 1.794 -48.903 5.228 1.00 24.31 188 TRP A N 1
ATOM 1404 C CA . TRP A 1 188 ? 2.948 -48.031 5.357 1.00 24.31 188 TRP A CA 1
ATOM 1405 C C . TRP A 1 188 ? 4.069 -48.483 4.421 1.00 24.31 188 TRP A C 1
ATOM 1407 O O . TRP A 1 188 ? 4.385 -49.666 4.393 1.00 24.31 188 TRP A O 1
ATOM 1417 N N . LEU A 1 189 ? 4.754 -47.539 3.775 1.00 24.89 189 LEU A N 1
ATOM 1418 C CA . LEU A 1 189 ? 6.168 -47.677 3.421 1.00 24.89 189 LEU A CA 1
ATOM 1419 C C . LEU A 1 189 ? 6.799 -46.282 3.383 1.00 24.89 189 LEU A C 1
ATOM 1421 O O . LEU A 1 189 ? 6.465 -45.433 2.559 1.00 24.89 189 LEU A O 1
ATOM 1425 N N . ARG A 1 190 ? 7.695 -46.048 4.341 1.00 23.28 190 ARG A N 1
ATOM 1426 C CA . ARG A 1 190 ? 8.537 -44.862 4.479 1.00 23.28 190 ARG A CA 1
ATOM 1427 C C . ARG A 1 190 ? 9.977 -45.356 4.528 1.00 23.28 190 ARG A C 1
ATOM 1429 O O . ARG A 1 190 ? 10.300 -46.072 5.461 1.00 23.28 190 ARG A O 1
ATOM 1436 N N . PHE A 1 191 ? 10.817 -44.934 3.586 1.00 24.30 191 PHE A N 1
ATOM 1437 C CA . PHE A 1 191 ? 12.254 -44.719 3.787 1.00 24.30 191 PHE A CA 1
ATOM 1438 C C . PHE A 1 191 ? 12.734 -43.618 2.818 1.00 24.30 191 PHE A C 1
ATOM 1440 O O . PHE A 1 191 ? 12.372 -43.603 1.645 1.00 24.30 191 PHE A O 1
ATOM 1447 N N . MET A 1 192 ? 13.449 -42.638 3.381 1.00 25.09 192 MET A N 1
ATOM 1448 C CA . MET A 1 192 ? 14.058 -41.443 2.758 1.00 25.09 192 MET A CA 1
ATOM 1449 C C . MET A 1 192 ? 15.447 -41.803 2.150 1.00 25.09 192 MET A C 1
ATOM 1451 O O . MET A 1 192 ? 15.783 -42.981 2.111 1.00 25.09 192 MET A O 1
ATOM 1455 N N . PRO A 1 193 ? 16.372 -40.850 1.911 1.00 36.41 193 PRO A N 1
ATOM 1456 C CA . PRO A 1 193 ? 16.426 -39.796 0.888 1.00 36.41 193 PRO A CA 1
ATOM 1457 C C . PRO A 1 193 ? 17.700 -39.922 0.013 1.00 36.41 193 PRO A C 1
ATOM 1459 O O . PRO A 1 193 ? 18.729 -40.376 0.497 1.00 36.41 193 PRO A O 1
ATOM 1462 N N . ASN A 1 194 ? 17.705 -39.395 -1.219 1.00 29.00 194 ASN A N 1
ATOM 1463 C CA . ASN A 1 194 ? 18.964 -39.134 -1.932 1.00 29.00 194 ASN A CA 1
ATOM 1464 C C . ASN A 1 194 ? 19.268 -37.635 -1.990 1.00 29.00 194 ASN A C 1
ATOM 1466 O O . ASN A 1 194 ? 18.584 -36.834 -2.623 1.00 29.00 194 ASN A O 1
ATOM 1470 N N . SER A 1 195 ? 20.332 -37.298 -1.274 1.00 30.42 195 SER A N 1
ATOM 1471 C CA . SER A 1 195 ? 21.155 -36.104 -1.361 1.00 30.42 195 SER A CA 1
ATOM 1472 C C . SER A 1 195 ? 21.834 -35.964 -2.725 1.00 30.42 195 SER A C 1
ATOM 1474 O O . SER A 1 195 ? 22.434 -36.923 -3.195 1.00 30.42 195 SER A O 1
ATOM 1476 N N . CYS A 1 196 ? 21.887 -34.746 -3.270 1.00 28.22 196 CYS A N 1
ATOM 1477 C CA . CYS A 1 196 ? 23.098 -34.255 -3.932 1.00 28.22 196 CYS A CA 1
ATOM 1478 C C . CYS A 1 196 ? 23.109 -32.719 -3.952 1.00 28.22 196 CYS A C 1
ATOM 1480 O O . CYS A 1 196 ? 22.224 -32.071 -4.507 1.00 28.22 196 CYS A O 1
ATOM 1482 N N . LYS A 1 197 ? 24.106 -32.152 -3.269 1.00 30.44 197 LYS A N 1
ATOM 1483 C CA . LYS A 1 197 ? 24.436 -30.726 -3.209 1.00 30.44 197 LYS A CA 1
ATOM 1484 C C . LYS A 1 197 ? 25.520 -30.390 -4.240 1.00 30.44 197 LYS A C 1
ATOM 1486 O O . LYS A 1 197 ? 26.394 -31.207 -4.496 1.00 30.44 197 LYS A O 1
ATOM 1491 N N . CYS A 1 198 ? 25.521 -29.104 -4.594 1.00 27.95 198 CYS A N 1
ATOM 1492 C CA . CYS A 1 198 ? 26.664 -28.236 -4.905 1.00 27.95 198 CYS A CA 1
ATOM 1493 C C . CYS A 1 198 ? 27.315 -28.262 -6.295 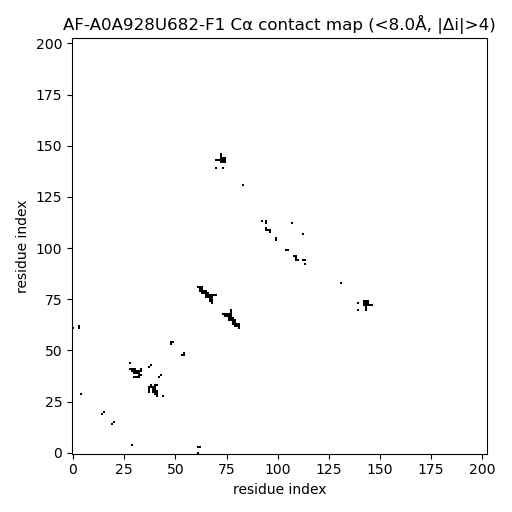1.00 27.95 198 CYS A C 1
ATOM 1495 O O . CYS A 1 198 ? 27.789 -29.273 -6.792 1.00 27.95 198 CYS A O 1
ATOM 1497 N N . GLY A 1 199 ? 27.463 -27.039 -6.812 1.00 28.80 199 GLY A N 1
ATOM 1498 C CA . GLY A 1 199 ? 28.362 -26.658 -7.893 1.00 28.80 199 GLY A CA 1
ATOM 1499 C C . GLY A 1 199 ? 28.285 -25.152 -8.146 1.00 28.80 199 GLY A C 1
ATOM 1500 O O . GLY A 1 199 ? 27.693 -24.722 -9.127 1.00 28.80 199 GLY A O 1
ATOM 1501 N N . ALA A 1 200 ? 28.823 -24.345 -7.227 1.00 33.84 200 ALA A N 1
ATOM 1502 C CA . ALA A 1 200 ? 29.091 -22.928 -7.463 1.00 33.84 200 ALA A CA 1
ATOM 1503 C C . ALA A 1 200 ? 30.387 -22.792 -8.280 1.00 33.84 200 ALA A C 1
ATOM 1505 O O . ALA A 1 200 ? 31.391 -23.406 -7.924 1.00 33.84 200 ALA A O 1
ATOM 1506 N N . GLN A 1 201 ? 30.395 -21.955 -9.318 1.00 34.34 201 GLN A N 1
ATOM 1507 C CA . GLN A 1 201 ? 31.631 -21.442 -9.908 1.00 34.34 201 GLN A CA 1
ATOM 1508 C C . GLN A 1 201 ? 31.593 -19.916 -9.944 1.00 34.34 201 GLN A C 1
ATOM 1510 O O . GLN A 1 201 ? 30.751 -19.312 -10.603 1.00 34.34 201 GLN A O 1
ATOM 1515 N N . LYS A 1 202 ? 32.530 -19.319 -9.201 1.00 30.69 202 LYS A N 1
ATOM 1516 C CA . LYS A 1 202 ? 33.065 -17.982 -9.446 1.00 30.69 202 LYS A CA 1
ATOM 1517 C C . LYS A 1 202 ? 34.188 -18.105 -10.480 1.00 30.69 202 LYS A C 1
ATOM 1519 O O . LYS A 1 202 ? 35.042 -18.982 -10.338 1.00 30.69 202 LYS A O 1
ATOM 1524 N N . LYS A 1 203 ? 34.209 -17.192 -11.442 1.00 37.16 203 LYS A N 1
ATOM 1525 C CA . LYS A 1 203 ? 35.414 -16.579 -12.003 1.00 37.16 203 LYS A CA 1
ATOM 1526 C C . LYS A 1 203 ? 35.166 -15.080 -12.052 1.00 37.16 203 LYS A C 1
ATOM 1528 O O . LYS A 1 203 ? 33.988 -14.715 -12.266 1.00 37.16 203 LYS A O 1
#

pLDDT: mean 72.06, std 26.05, range [23.28, 98.0]